Protein AF-A0A962QBE3-F1 (afdb_monomer)

Foldseek 3Di:
DFKDKWWAFLVGHTDDQPFKDKDWDDWAADPVGWTFKTKIKIFGDLVSLVCQQQQAQIKMWMAGPPPRDTPHIFGFAKKWADDPQKTKMFGPVLAAQKEKEWEWAQDPVGIDIDIEDIDGDPVLCSRHNHQYDYHYYYHDDRVVRRVVRVVSHRSGTDMDMGGDDDDHRMMMTMGGIHVVNVVRDDDDDPVDDDDDDDDVPDDADDPDDDDDDWDADPVGDIFDLQLSQLPDDFQYWDQDDDDPPPGDIDGHHHGKDANHKDKDKDLQWWWDKFWKIFGPQLCFQVDDAQFKKAKDQAPPVLNRGIFGWHATGSGMTTTDCVPSHIIDGDDGGTTMMIMTYID

Secondary structure (DSSP, 8-state):
--EEEEEE-TTS-EE--SSEEEEEEEEEE-TTSSEEEEEEEEEE-HHHHTHHHHTTT-EEEEEETTT--EEEEEEEEEEEEEETTEEEEEESTT-BSEEEEEEEEEETTEEEEEEPPPEE-HHHHHHH---EEEEEE-S--HHHHHHHHHHT-B-SPEEEEEE--S-TTEEEEEEEEGGGGGGGS----TT------S-TT-----S-------EE-TTS-EEBTT-GGGG--TT-EEE--S-SS---EEE-SSPPS-SS-EEEEESSEEE-SBSEEEETT-GGGGS-TT-EEEEES-SSGGGSSEEEEEEE-SSEEEE-SSSS--B--B-S-S-EEEEE-B-

Radius of gyration: 37.74 Å; Cα contacts (8 Å, |Δi|>4): 767; chains: 1; bounding box: 75×61×96 Å

Solvent-accessible surface area (backbone atoms only — not comparable to full-atom values): 19069 Å² total; per-residue (Å²): 134,66,66,43,82,46,38,26,40,69,84,69,48,77,52,81,81,65,68,62,46,81,43,84,77,46,74,48,65,45,95,93,62,59,39,50,41,34,37,32,41,31,40,39,50,73,82,42,49,62,52,47,66,74,44,45,41,18,34,37,39,34,21,35,60,88,79,63,46,76,76,46,49,25,26,29,42,31,25,32,36,50,56,95,76,28,22,48,25,41,22,53,73,88,37,18,32,27,22,22,19,39,28,23,33,81,50,100,93,43,80,45,75,52,69,44,71,77,45,71,41,70,69,41,28,58,54,57,49,72,24,54,43,77,47,80,48,72,77,40,53,66,67,64,33,39,54,53,20,56,72,59,54,31,67,58,62,37,78,45,79,46,83,50,89,75,64,88,44,49,29,39,39,38,30,36,12,59,68,61,60,58,78,25,51,80,89,81,62,90,90,56,79,95,71,90,82,86,54,92,89,62,88,74,85,76,93,71,84,85,87,79,77,71,48,78,52,97,90,69,51,53,29,24,63,81,17,77,53,58,84,54,45,64,69,41,74,47,79,43,71,92,52,98,85,67,59,44,77,47,64,34,81,67,54,50,44,54,67,54,63,44,73,47,72,38,39,53,38,28,30,40,63,49,31,38,41,35,28,82,82,39,65,40,58,77,57,59,64,73,38,57,33,39,35,37,53,51,89,52,67,80,51,45,38,66,41,36,27,67,38,63,35,43,45,31,33,34,36,38,48,88,49,81,48,55,36,62,64,41,75,56,61,45,62,25,38,43,37,29,25,17,60

Mean predicted aligned error: 14.76 Å

Sequence (343 aa):
MSHVFEFVKPSGGRYLPDGLVFTLEKCSADEKGGMLHAEIAVVGGTDAMEQLAEMLAYRVVIRHRESGMKVWWGHISEALIPQGGILVGMTLDGMCNRARARYTYQGAEGYRSGLTNWVENAESIARYGAHEKIIQTTNTNGDRALEKATATLQLTPVATVRQAQGDDGQGRLVCRGDYDILGRRYYSQPAGYIANKVTPNARALLGWGFTGLCGFSPDGRVHNLDAYFAALDVNDRLQISGSASNNKAVTVEDGPRDLEVVRVEGTTIFFDANDDIHDTENGMSVFTNGEMILVSGSSVGGNNKYHLLDSVAGGHCTVDTDWNGTITTSAAGPNVTVKQGNS

Nearest PDB structures (foldseek):
  7sol-assembly2_C  TM=5.489E-01  e=8.531E-02  Homo sapiens
  3gs9-assembly1_A  TM=5.022E-01  e=1.641E-01  Listeria monocytogenes EGD-e
  7pvn-assembly1_A  TM=5.228E-01  e=2.040E-01  Homo sapiens
  4hiz-assembly1_A  TM=5.778E-01  e=6.069E-01  Escherichia phage phi92

Structure (mmCIF, N/CA/C/O backbone):
data_AF-A0A962QBE3-F1
#
_entry.id   AF-A0A962QBE3-F1
#
loop_
_atom_site.group_PDB
_atom_site.id
_atom_site.type_symbol
_atom_site.label_atom_id
_atom_site.label_alt_id
_atom_site.label_comp_id
_atom_site.label_asym_id
_atom_site.label_entity_id
_atom_site.label_seq_id
_atom_site.pdbx_PDB_ins_code
_atom_site.Cartn_x
_atom_site.Cartn_y
_atom_site.Cartn_z
_atom_site.occupancy
_atom_site.B_iso_or_equiv
_atom_site.auth_seq_id
_atom_site.auth_comp_id
_atom_site.auth_asym_id
_atom_site.auth_atom_id
_atom_site.pdbx_PDB_model_num
ATOM 1 N N . MET A 1 1 ? -29.824 -21.503 25.055 1.00 53.00 1 MET A N 1
ATOM 2 C CA . MET A 1 1 ? -28.652 -20.601 24.934 1.00 53.00 1 MET A CA 1
ATOM 3 C C . MET A 1 1 ? -27.669 -21.174 23.909 1.00 53.00 1 MET A C 1
ATOM 5 O O . MET A 1 1 ? -26.864 -22.034 24.254 1.00 53.00 1 MET A O 1
ATOM 9 N N . SER A 1 2 ? -27.761 -20.761 22.643 1.00 80.69 2 SER A N 1
ATOM 10 C CA . SER A 1 2 ? -27.079 -21.407 21.500 1.00 80.69 2 SER A CA 1
ATOM 11 C C . SER A 1 2 ? -25.630 -20.962 21.247 1.00 80.69 2 SER A C 1
ATOM 13 O O . SER A 1 2 ? -24.932 -21.599 20.460 1.00 80.69 2 SER A O 1
ATOM 15 N N . HIS A 1 3 ? -25.140 -19.921 21.928 1.00 90.88 3 HIS A N 1
ATOM 16 C CA . HIS A 1 3 ? -23.821 -19.336 21.662 1.00 90.88 3 HIS A CA 1
ATOM 17 C C . HIS A 1 3 ? -22.895 -19.351 22.886 1.00 90.88 3 HIS A C 1
ATOM 19 O O . HIS A 1 3 ? -23.345 -19.418 24.036 1.00 90.88 3 HIS A O 1
ATOM 25 N N . VAL A 1 4 ? -21.591 -19.308 22.613 1.00 92.25 4 VAL A N 1
ATOM 26 C CA . VAL A 1 4 ? -20.500 -19.144 23.581 1.00 92.25 4 VAL A CA 1
ATOM 27 C C . VAL A 1 4 ? -19.706 -17.900 23.192 1.00 92.25 4 VAL A C 1
ATOM 29 O O . VAL A 1 4 ? -19.358 -17.729 22.022 1.00 92.25 4 VAL A O 1
ATOM 32 N N . PHE A 1 5 ? -19.419 -17.052 24.177 1.00 94.06 5 PHE A N 1
ATOM 33 C CA . PHE A 1 5 ? -18.689 -15.800 24.004 1.00 94.06 5 PHE A CA 1
ATOM 34 C C . PHE A 1 5 ? -17.278 -15.937 24.566 1.00 94.06 5 PHE A C 1
ATOM 36 O O . PHE A 1 5 ? -17.074 -16.430 25.677 1.00 94.06 5 PHE A O 1
ATOM 43 N N . GLU A 1 6 ? -16.300 -15.508 23.784 1.00 94.38 6 GLU A N 1
ATOM 44 C CA . GLU A 1 6 ? -14.895 -15.481 24.160 1.00 94.38 6 GLU A CA 1
ATOM 45 C C . GLU A 1 6 ? -14.407 -14.036 24.086 1.00 94.38 6 GLU A C 1
ATOM 47 O O . GLU A 1 6 ? -14.382 -13.451 23.003 1.00 94.38 6 GLU A O 1
ATOM 52 N N . PHE A 1 7 ? -14.033 -13.469 25.234 1.00 95.00 7 PHE A N 1
ATOM 53 C CA . PHE A 1 7 ? -13.495 -12.116 25.333 1.00 95.00 7 PHE A CA 1
ATOM 54 C C . PHE A 1 7 ? -11.985 -12.167 25.556 1.00 95.00 7 PHE A C 1
ATOM 56 O O . PHE A 1 7 ? -11.491 -12.922 26.398 1.00 95.00 7 PHE A O 1
ATOM 63 N N . VAL A 1 8 ? -11.244 -11.353 24.811 1.00 94.12 8 VAL A N 1
ATOM 64 C CA . VAL A 1 8 ? -9.785 -11.260 24.881 1.00 94.12 8 VAL A CA 1
ATOM 65 C C . VAL A 1 8 ? -9.398 -9.796 25.022 1.00 94.12 8 VAL A C 1
ATOM 67 O O . VAL A 1 8 ? -9.797 -8.952 24.219 1.00 94.12 8 VAL A O 1
ATOM 70 N N . LYS A 1 9 ? -8.610 -9.493 26.052 1.00 90.62 9 LYS A N 1
ATOM 71 C CA . LYS A 1 9 ? -8.077 -8.153 26.299 1.00 90.62 9 LYS A CA 1
ATOM 72 C C . LYS A 1 9 ? -7.197 -7.711 25.126 1.00 90.62 9 LYS A C 1
ATOM 74 O O . LYS A 1 9 ? -6.550 -8.560 24.510 1.00 90.62 9 LYS A O 1
ATOM 79 N N . PRO A 1 10 ? -7.046 -6.402 24.882 1.00 85.38 10 PRO A N 1
ATOM 80 C CA . PRO A 1 10 ? -6.067 -5.888 23.922 1.00 85.38 10 PRO A CA 1
ATOM 81 C C . PRO A 1 10 ? -4.632 -6.385 24.170 1.00 85.38 10 PRO A C 1
ATOM 83 O O . PRO A 1 10 ? -3.869 -6.555 23.226 1.00 85.38 10 PRO A O 1
ATOM 86 N N . SER A 1 11 ? -4.284 -6.703 25.424 1.00 82.56 11 SER A N 1
ATOM 87 C CA . SER A 1 11 ? -2.999 -7.304 25.809 1.00 82.56 11 SER A CA 1
ATOM 88 C C . SER A 1 11 ? -2.865 -8.810 25.519 1.00 82.56 11 SER A C 1
ATOM 90 O O . SER A 1 11 ? -1.808 -9.380 25.773 1.00 82.56 11 SER A O 1
ATOM 92 N N . GLY A 1 12 ? -3.909 -9.475 25.010 1.00 82.31 12 GLY A N 1
ATOM 93 C CA . GLY A 1 12 ? -3.892 -10.890 24.611 1.00 82.31 12 GLY A CA 1
ATOM 94 C C . GLY A 1 12 ? -4.383 -11.891 25.665 1.00 82.31 12 GLY A C 1
ATOM 95 O O . GLY A 1 12 ? -4.518 -13.074 25.361 1.00 82.31 12 GLY A O 1
ATOM 96 N N . GLY A 1 13 ? -4.694 -11.451 26.889 1.00 88.00 13 GLY A N 1
ATOM 97 C CA . GLY A 1 13 ? -5.244 -12.320 27.938 1.00 88.00 13 GLY A CA 1
ATOM 98 C C . GLY A 1 13 ? -6.749 -12.564 27.783 1.00 88.00 13 GLY A C 1
ATOM 99 O O . GLY A 1 13 ? -7.504 -11.621 27.547 1.00 88.00 13 GLY A O 1
ATOM 100 N N . ARG A 1 14 ? -7.211 -13.809 27.963 1.00 89.69 14 ARG A N 1
ATOM 101 C CA . ARG A 1 14 ? -8.650 -14.118 28.022 1.00 89.69 14 ARG A CA 1
ATOM 102 C C . ARG A 1 14 ? -9.286 -13.444 29.241 1.00 89.69 14 ARG A C 1
ATOM 104 O O . ARG A 1 14 ? -8.705 -13.439 30.324 1.00 89.69 14 ARG A O 1
ATOM 111 N N . TYR A 1 15 ? -10.484 -12.904 29.061 1.00 90.12 15 TYR A N 1
ATOM 112 C CA . TYR A 1 15 ? -11.295 -12.322 30.122 1.00 90.12 15 TYR A CA 1
ATOM 113 C C . TYR A 1 15 ? -12.598 -13.108 30.274 1.00 90.12 15 TYR A C 1
ATOM 115 O O . TYR A 1 15 ? -13.240 -13.463 29.283 1.00 90.12 15 TYR A O 1
ATOM 123 N N . LEU A 1 16 ? -12.956 -13.410 31.519 1.00 86.56 16 LEU A N 1
ATOM 124 C CA . LEU A 1 16 ? -14.195 -14.086 31.882 1.00 86.56 16 LEU A CA 1
ATOM 125 C C . LEU A 1 16 ? -14.964 -13.149 32.819 1.00 86.56 16 LEU A C 1
ATOM 127 O O . LEU A 1 16 ? -14.581 -13.050 33.983 1.00 86.56 16 LEU A O 1
ATOM 131 N N . PRO A 1 17 ? -15.972 -12.425 32.310 1.00 84.81 17 PRO A N 1
ATOM 132 C CA . PRO A 1 17 ? -16.827 -11.601 33.155 1.00 84.81 17 PRO A CA 1
ATOM 133 C C . PRO A 1 17 ? -17.611 -12.480 34.134 1.00 84.81 17 PRO A C 1
ATOM 135 O O . PRO A 1 17 ? -18.145 -13.520 33.737 1.00 84.81 17 PRO A O 1
ATOM 138 N N . ASP A 1 18 ? -17.682 -12.053 35.393 1.00 87.12 18 ASP A N 1
ATOM 139 C CA . ASP A 1 18 ? -18.440 -12.740 36.441 1.00 87.12 18 ASP A CA 1
ATOM 140 C C . ASP A 1 18 ? -19.787 -12.046 36.680 1.00 87.12 18 ASP A C 1
ATOM 142 O O . ASP A 1 18 ? -19.892 -10.822 36.594 1.00 87.12 18 ASP A O 1
ATOM 146 N N . GLY A 1 19 ? -20.831 -12.832 36.950 1.00 87.25 19 GLY A N 1
ATOM 147 C CA . GLY A 1 19 ? -22.185 -12.320 37.191 1.00 87.25 19 GLY A CA 1
ATOM 148 C C . GLY A 1 19 ? -22.915 -11.743 35.967 1.00 87.25 19 GLY A C 1
ATOM 149 O O . GLY A 1 19 ? -23.962 -11.118 36.140 1.00 87.25 19 GLY A O 1
ATOM 150 N N . LEU A 1 20 ? -22.400 -11.954 34.746 1.00 90.75 20 LEU A N 1
ATOM 151 C CA . LEU A 1 20 ? -22.992 -11.470 33.492 1.00 90.75 20 LEU A CA 1
ATOM 152 C C . LEU A 1 20 ? -23.424 -12.617 32.567 1.00 90.75 20 LEU A C 1
ATOM 154 O O . LEU A 1 20 ? -22.679 -13.566 32.315 1.00 90.75 20 LEU A O 1
ATOM 158 N N . VAL A 1 21 ? -24.622 -12.492 31.999 1.00 91.94 21 VAL A N 1
ATOM 159 C CA . VAL A 1 21 ? -25.187 -13.405 31.000 1.00 91.94 21 VAL A CA 1
ATOM 160 C C . VAL A 1 21 ? -25.299 -12.679 29.665 1.00 91.94 21 VAL A C 1
ATOM 162 O O . VAL A 1 21 ? -25.955 -11.647 29.569 1.00 91.94 21 VAL A O 1
ATOM 165 N N . PHE A 1 22 ? -24.691 -13.248 28.623 1.00 92.94 22 PHE A N 1
ATOM 166 C CA . PHE A 1 22 ? -24.633 -12.660 27.283 1.00 92.94 22 PHE A CA 1
ATOM 167 C C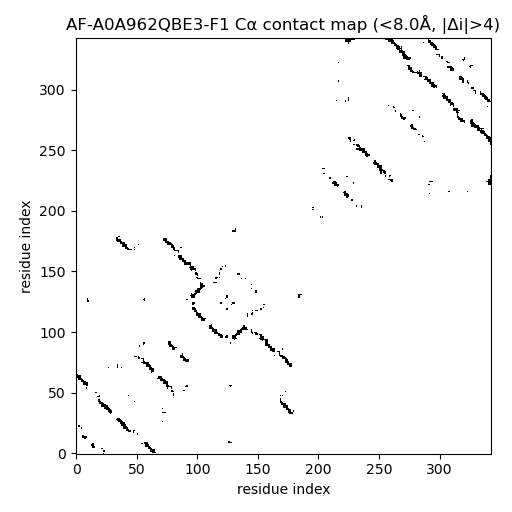 . PHE A 1 22 ? -25.568 -13.390 26.322 1.00 92.94 22 PHE A C 1
ATOM 169 O O . PHE A 1 22 ? -25.543 -14.621 26.229 1.00 92.94 22 PHE A O 1
ATOM 176 N N . THR A 1 23 ? -26.341 -12.625 25.555 1.00 94.00 23 THR A N 1
ATOM 177 C CA . THR A 1 23 ? -27.210 -13.136 24.492 1.00 94.00 23 THR A CA 1
ATOM 178 C C . THR A 1 23 ? -26.949 -12.366 23.205 1.00 94.00 23 THR A C 1
ATOM 180 O O . THR A 1 23 ? -26.960 -11.142 23.192 1.00 94.00 23 THR A O 1
ATOM 183 N N . LEU A 1 24 ? -26.692 -13.084 22.109 1.00 94.00 24 LEU A N 1
ATOM 184 C CA . LEU A 1 24 ? -26.516 -12.470 20.795 1.00 94.00 24 LEU A CA 1
ATOM 185 C C . LEU A 1 24 ? -27.895 -12.080 20.261 1.00 94.00 24 LEU A C 1
ATOM 187 O O . LEU A 1 24 ? -28.728 -12.964 20.066 1.00 94.00 24 LEU A O 1
ATOM 191 N N . GLU A 1 25 ? -28.115 -10.792 20.007 1.00 93.00 25 GLU A N 1
ATOM 192 C CA . GLU A 1 25 ? -29.372 -10.290 19.440 1.00 93.00 25 GLU A CA 1
ATOM 193 C C . GLU A 1 25 ? -29.291 -10.189 17.921 1.00 93.00 25 GLU A C 1
ATOM 195 O O . GLU A 1 25 ? -30.173 -10.653 17.199 1.00 93.00 25 GLU A O 1
ATOM 200 N N . LYS A 1 26 ? -28.205 -9.590 17.423 1.00 92.94 26 LYS A N 1
ATOM 201 C CA . LYS A 1 26 ? -28.015 -9.332 15.998 1.00 92.94 26 LYS A CA 1
ATOM 202 C C . LYS A 1 26 ? -26.548 -9.442 15.632 1.00 92.94 26 LYS A C 1
ATOM 204 O O . LYS A 1 26 ? -25.682 -9.001 16.378 1.00 92.94 26 LYS A O 1
ATOM 209 N N . CYS A 1 27 ? -26.267 -9.971 14.449 1.00 94.56 27 CYS A N 1
ATOM 210 C CA . CYS A 1 27 ? -24.948 -9.902 13.834 1.00 94.56 27 CYS A CA 1
ATOM 211 C C . CYS A 1 27 ? -25.068 -9.758 12.318 1.00 94.56 27 CYS A C 1
ATOM 213 O O . CYS A 1 27 ? -26.038 -10.228 11.721 1.00 94.56 27 CYS A O 1
ATOM 215 N N . SER A 1 28 ? -24.077 -9.127 11.699 1.00 95.19 28 SER A N 1
ATOM 216 C CA . SER A 1 28 ? -23.961 -8.986 10.251 1.00 95.19 28 SER A CA 1
ATOM 217 C C . SER A 1 28 ? -22.512 -9.129 9.782 1.00 95.19 28 SER A C 1
ATOM 219 O O . SER A 1 28 ? -21.558 -8.872 10.527 1.00 95.19 28 SER A O 1
ATOM 221 N N . ALA A 1 29 ? -22.373 -9.529 8.521 1.00 93.31 29 ALA A N 1
ATOM 222 C CA . ALA A 1 29 ? -21.115 -9.702 7.807 1.00 93.31 29 ALA A CA 1
ATOM 223 C C . ALA A 1 29 ? -21.197 -9.025 6.431 1.00 93.31 29 ALA A C 1
ATOM 225 O O . ALA A 1 29 ? -22.297 -8.766 5.939 1.00 93.31 29 ALA A O 1
ATOM 226 N N . ASP A 1 30 ? -20.041 -8.731 5.842 1.00 91.62 30 ASP A N 1
ATOM 227 C CA . ASP A 1 30 ? -19.924 -8.156 4.502 1.00 91.62 30 ASP A CA 1
ATOM 228 C C . ASP A 1 30 ? -19.788 -9.260 3.445 1.00 91.62 30 ASP A C 1
ATOM 230 O O . ASP A 1 30 ? -19.123 -10.276 3.668 1.00 91.62 30 ASP A O 1
ATOM 234 N N . GLU A 1 31 ? -20.386 -9.048 2.275 1.00 87.06 31 GLU A N 1
ATOM 235 C CA . GLU A 1 31 ? -20.302 -9.957 1.127 1.00 87.06 31 GLU A CA 1
ATOM 236 C C . GLU A 1 31 ? -18.875 -10.091 0.568 1.00 87.06 31 GLU A C 1
ATOM 238 O O . GLU A 1 31 ? -18.494 -11.158 0.088 1.00 87.06 31 GLU A O 1
ATOM 243 N N . LYS A 1 32 ? -18.050 -9.043 0.690 1.00 82.31 32 LYS A N 1
ATOM 244 C CA . LYS A 1 32 ? -16.630 -9.034 0.300 1.00 82.31 32 LYS A CA 1
ATOM 245 C C . LYS A 1 32 ? -15.730 -9.684 1.352 1.00 82.31 32 LYS A C 1
ATOM 247 O O . LYS A 1 32 ? -14.524 -9.808 1.134 1.00 82.31 32 LYS A O 1
ATOM 252 N N . GLY A 1 33 ? -16.313 -10.120 2.467 1.00 79.06 33 GLY A N 1
ATOM 253 C CA . GLY A 1 33 ? -15.644 -10.812 3.555 1.00 79.06 33 GLY A CA 1
ATOM 254 C C . GLY A 1 33 ? -15.472 -9.949 4.801 1.00 79.06 33 GLY A C 1
ATOM 255 O O . GLY A 1 33 ? -15.234 -8.745 4.748 1.00 79.06 33 GLY A O 1
ATOM 256 N N . GLY A 1 34 ? -15.542 -10.612 5.955 1.00 88.25 34 GLY A N 1
ATOM 257 C CA . GLY A 1 34 ? -15.389 -9.985 7.262 1.00 88.25 34 GLY A CA 1
ATOM 258 C C . GLY A 1 34 ? -16.710 -9.674 7.955 1.00 88.25 34 GLY A C 1
ATOM 259 O O . GLY A 1 34 ? -17.794 -9.728 7.382 1.00 88.25 34 GLY A O 1
ATOM 260 N N . MET A 1 35 ? -16.596 -9.382 9.243 1.00 95.06 35 MET A N 1
ATOM 261 C CA . MET A 1 35 ? -17.722 -9.060 10.110 1.00 95.06 35 MET A CA 1
ATOM 262 C C . MET A 1 35 ? -17.949 -7.549 10.118 1.00 95.06 35 MET A C 1
ATOM 264 O O . MET A 1 35 ? -16.985 -6.792 10.034 1.00 95.06 35 MET A O 1
ATOM 268 N N . LEU A 1 36 ? -19.201 -7.105 10.227 1.00 94.12 36 LEU A N 1
ATOM 269 C CA . LEU A 1 36 ? -19.534 -5.677 10.237 1.00 94.12 36 LEU A CA 1
ATOM 270 C C . LEU A 1 36 ? -19.957 -5.224 11.629 1.00 94.12 36 LEU A C 1
ATOM 272 O O . LEU A 1 36 ? -19.292 -4.394 12.250 1.00 94.12 36 LEU A O 1
ATOM 276 N N . HIS A 1 37 ? -21.051 -5.792 12.131 1.00 95.62 37 HIS A N 1
ATOM 277 C CA . HIS A 1 37 ? -21.714 -5.322 13.344 1.00 95.62 37 HIS A CA 1
ATOM 278 C C . HIS A 1 37 ? -22.269 -6.491 14.148 1.00 95.62 37 HIS A C 1
ATOM 280 O O . HIS A 1 37 ? -22.743 -7.466 13.562 1.00 95.62 37 HIS A O 1
ATOM 286 N N . ALA A 1 38 ? -22.242 -6.386 15.474 1.00 96.25 38 ALA A N 1
ATOM 287 C CA . ALA A 1 38 ? -23.005 -7.261 16.356 1.00 96.25 38 ALA A CA 1
ATOM 288 C C . ALA A 1 38 ? -23.540 -6.507 17.577 1.00 96.25 38 ALA A C 1
ATOM 290 O O . ALA A 1 38 ? -22.880 -5.616 18.110 1.00 96.25 38 ALA A O 1
ATOM 291 N N . GLU A 1 39 ? -24.729 -6.901 18.024 1.00 95.19 39 GLU A N 1
ATOM 292 C CA . GLU A 1 39 ? -25.373 -6.418 19.245 1.00 95.19 39 GLU A CA 1
ATOM 293 C C . GLU A 1 39 ? -25.564 -7.591 20.199 1.00 95.19 39 GLU A C 1
ATOM 295 O O . GLU A 1 39 ? -26.125 -8.631 19.834 1.00 95.19 39 GLU A O 1
ATOM 300 N N . ILE A 1 40 ? -25.046 -7.426 21.413 1.00 94.56 40 ILE A N 1
ATOM 301 C CA . ILE A 1 40 ? -25.086 -8.432 22.469 1.00 94.56 40 ILE A CA 1
ATOM 302 C C . ILE A 1 40 ? -25.836 -7.825 23.651 1.00 94.56 40 ILE A C 1
ATOM 304 O O . ILE A 1 40 ? -25.364 -6.857 24.252 1.00 94.56 40 ILE A O 1
ATOM 308 N N . ALA A 1 41 ? -26.978 -8.410 23.994 1.00 92.81 41 ALA A N 1
ATOM 309 C CA . ALA A 1 41 ? -27.681 -8.113 25.231 1.00 92.81 41 ALA A CA 1
ATOM 310 C C . ALA A 1 41 ? -26.939 -8.733 26.413 1.00 92.81 41 ALA A C 1
ATOM 312 O O . ALA A 1 41 ? -26.462 -9.873 26.343 1.00 92.81 41 ALA A O 1
ATOM 313 N N . VAL A 1 42 ? -26.869 -7.984 27.507 1.00 92.25 42 VAL A N 1
ATOM 314 C CA . VAL A 1 42 ? -26.227 -8.402 28.748 1.00 92.25 42 VAL A CA 1
ATOM 315 C C . VAL A 1 42 ? -27.225 -8.281 29.888 1.00 92.25 42 VAL A C 1
ATOM 317 O O . VAL A 1 42 ? -27.855 -7.243 30.053 1.00 92.25 42 VAL A O 1
ATOM 320 N N . VAL A 1 43 ? -27.338 -9.327 30.701 1.00 90.81 43 VAL A N 1
ATOM 321 C CA . VAL A 1 43 ? -28.145 -9.329 31.928 1.00 90.81 43 VAL A CA 1
ATOM 322 C C . VAL A 1 43 ? -27.259 -9.691 33.113 1.00 90.81 43 VAL A C 1
ATOM 324 O O . VAL A 1 43 ? -26.408 -10.572 32.999 1.00 90.81 43 VAL A O 1
ATOM 327 N N . GLY A 1 44 ? -27.446 -9.023 34.246 1.00 88.75 44 GLY A N 1
ATOM 328 C CA . GLY A 1 44 ? -26.620 -9.206 35.437 1.00 88.75 44 GLY A CA 1
ATOM 329 C C . GLY A 1 44 ? -26.956 -8.203 36.536 1.00 88.75 44 GLY A C 1
ATOM 330 O O . GLY A 1 44 ? -27.781 -7.312 36.342 1.00 88.75 44 GLY A O 1
ATOM 331 N N . GLY A 1 45 ? -26.331 -8.369 37.703 1.00 85.56 45 GLY A N 1
ATOM 332 C CA . GLY A 1 45 ? -26.483 -7.431 38.819 1.00 85.56 45 GLY A CA 1
ATOM 333 C C . GLY A 1 45 ? -25.850 -6.069 38.521 1.00 85.56 45 GLY A C 1
ATOM 334 O O . GLY A 1 45 ? -24.947 -5.973 37.691 1.00 85.56 45 GLY A O 1
ATOM 335 N N . THR A 1 46 ? -26.293 -5.022 39.220 1.00 80.19 46 THR A N 1
ATOM 336 C CA . THR A 1 46 ? -25.820 -3.640 39.022 1.00 80.19 46 THR A CA 1
ATOM 337 C C . THR A 1 46 ? -24.298 -3.522 39.122 1.00 80.19 46 THR A C 1
ATOM 339 O O . THR A 1 46 ? -23.675 -2.986 38.211 1.00 80.19 46 THR A O 1
ATOM 342 N N . ASP A 1 47 ? -23.689 -4.123 40.147 1.00 81.44 47 ASP A N 1
ATOM 343 C CA . ASP A 1 47 ? -22.230 -4.101 40.346 1.00 81.44 47 ASP A CA 1
ATOM 344 C C . ASP A 1 47 ? -21.477 -4.820 39.212 1.00 81.44 47 ASP A C 1
ATOM 346 O O . ASP A 1 47 ? -20.369 -4.446 38.833 1.00 81.44 47 ASP A O 1
ATOM 350 N N . ALA A 1 48 ? -22.083 -5.857 38.624 1.00 86.00 48 ALA A N 1
ATOM 351 C CA . ALA A 1 48 ? -21.482 -6.579 37.508 1.00 86.00 48 ALA A CA 1
ATOM 352 C C . ALA A 1 48 ? -21.546 -5.775 36.200 1.00 86.00 48 ALA A C 1
ATOM 354 O O . ALA A 1 48 ? -20.665 -5.911 35.352 1.00 86.00 48 ALA A O 1
ATOM 355 N N . MET A 1 49 ? -22.557 -4.916 36.034 1.00 86.12 49 MET A N 1
ATOM 356 C CA . MET A 1 49 ? -22.737 -4.101 34.827 1.00 86.12 49 MET A CA 1
ATOM 357 C C . MET A 1 49 ? -21.654 -3.038 34.650 1.00 86.12 49 MET A C 1
ATOM 359 O O . MET A 1 49 ? -21.328 -2.695 33.514 1.00 86.12 49 MET A O 1
ATOM 363 N N . GLU A 1 50 ? -21.044 -2.559 35.736 1.00 83.81 50 GLU A N 1
ATOM 364 C CA . GLU A 1 50 ? -19.928 -1.605 35.670 1.00 83.81 50 GLU A CA 1
ATOM 365 C C . GLU A 1 50 ? -18.723 -2.176 34.899 1.00 83.81 50 GLU A C 1
ATOM 367 O O . GLU A 1 50 ? -18.028 -1.441 34.194 1.00 83.81 50 GLU A O 1
ATOM 372 N N . GLN A 1 51 ? -18.543 -3.506 34.917 1.00 88.75 51 GLN A N 1
ATOM 373 C CA . GLN A 1 51 ? -17.488 -4.199 34.167 1.00 88.75 51 GLN A CA 1
ATOM 374 C C . GLN A 1 51 ? -17.610 -3.986 32.648 1.00 88.75 51 GLN A C 1
ATOM 376 O O . GLN A 1 51 ? -16.608 -4.050 31.936 1.00 88.75 51 GLN A O 1
ATOM 381 N N . LEU A 1 52 ? -18.810 -3.699 32.121 1.00 90.44 52 LEU A N 1
ATOM 382 C CA . LEU A 1 52 ? -19.019 -3.507 30.681 1.00 90.44 52 LEU A CA 1
ATOM 383 C C . LEU A 1 52 ? -18.219 -2.327 30.123 1.00 90.44 52 LEU A C 1
ATOM 385 O O . LEU A 1 52 ? -17.724 -2.405 28.997 1.00 90.44 52 LEU A O 1
ATOM 389 N N . ALA A 1 53 ? -18.044 -1.263 30.910 1.00 87.69 53 ALA A N 1
ATOM 390 C CA .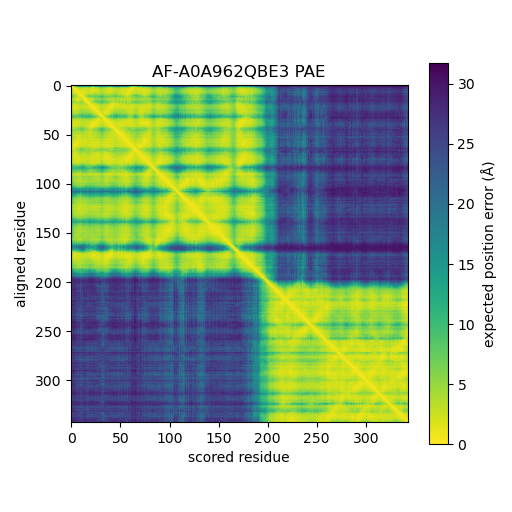 ALA A 1 53 ? -17.220 -0.124 30.515 1.00 87.69 53 ALA A CA 1
ATOM 391 C C . ALA A 1 53 ? -15.731 -0.509 30.394 1.00 87.69 53 ALA A C 1
ATOM 393 O O . ALA A 1 53 ? -15.023 -0.006 29.520 1.00 87.69 53 ALA A O 1
ATOM 394 N N . GLU A 1 54 ? -15.255 -1.449 31.218 1.00 89.06 54 GLU A N 1
ATOM 395 C CA . GLU A 1 54 ? -13.869 -1.935 31.192 1.00 89.06 54 GLU A CA 1
ATOM 396 C C . GLU A 1 54 ? -13.578 -2.888 30.028 1.00 89.06 54 GLU A C 1
ATOM 398 O O . GLU A 1 54 ? -12.416 -3.091 29.664 1.00 89.06 54 GLU A O 1
ATOM 403 N N . MET A 1 55 ? -14.625 -3.471 29.439 1.00 92.69 55 MET A N 1
ATOM 404 C CA . MET A 1 55 ? -14.533 -4.402 28.313 1.00 92.69 55 MET A CA 1
ATOM 405 C C . MET A 1 55 ? -14.378 -3.698 26.956 1.00 92.69 55 MET A C 1
ATOM 407 O O . MET A 1 55 ? -14.241 -4.365 25.928 1.00 92.69 55 MET A O 1
ATOM 411 N N . LEU A 1 56 ? -14.385 -2.363 26.912 1.00 94.00 56 LEU A N 1
ATOM 412 C CA . LEU A 1 56 ? -14.156 -1.619 25.674 1.00 94.00 56 LEU A CA 1
ATOM 413 C C . LEU A 1 56 ? -12.825 -2.007 25.018 1.00 94.00 56 LEU A C 1
ATOM 415 O O . LEU A 1 56 ? -11.815 -2.230 25.681 1.00 94.00 56 LEU A O 1
ATOM 419 N N . ALA A 1 57 ? -12.840 -2.079 23.686 1.00 93.81 57 ALA A N 1
ATOM 420 C CA . ALA A 1 57 ? -11.750 -2.563 22.838 1.00 93.81 57 ALA A CA 1
ATOM 421 C C . ALA A 1 57 ? -11.388 -4.050 23.000 1.00 93.81 57 ALA A C 1
ATOM 423 O O . ALA A 1 57 ? -10.505 -4.530 22.285 1.00 93.81 57 ALA A O 1
ATOM 424 N N . TYR A 1 58 ? -12.059 -4.814 23.871 1.00 95.06 58 TYR A N 1
ATOM 425 C CA . TYR A 1 58 ? -11.790 -6.245 23.977 1.00 95.06 58 TYR A CA 1
ATOM 426 C C . TYR A 1 58 ? -12.242 -6.922 22.694 1.00 95.06 58 TYR A C 1
ATOM 428 O O . TYR A 1 58 ? -13.325 -6.651 22.166 1.00 95.06 58 TYR A O 1
ATOM 436 N N . ARG A 1 59 ? -11.409 -7.833 22.202 1.00 95.12 59 ARG A N 1
ATOM 437 C CA . ARG A 1 59 ? -11.764 -8.700 21.091 1.00 95.12 59 ARG A CA 1
ATOM 438 C C . ARG A 1 59 ? -12.815 -9.690 21.579 1.00 95.12 59 ARG A C 1
ATOM 440 O O . ARG A 1 59 ? -12.650 -10.308 22.626 1.00 95.12 59 ARG A O 1
ATOM 447 N N . VAL A 1 60 ? -13.871 -9.862 20.803 1.00 95.75 60 VAL A N 1
ATOM 448 C CA . VAL A 1 60 ? -14.958 -10.802 21.070 1.00 95.75 60 VAL A CA 1
ATOM 449 C C . VAL A 1 60 ? -15.057 -11.789 19.915 1.00 95.75 60 VAL A C 1
ATOM 451 O O . VAL A 1 60 ? -15.051 -11.414 18.742 1.00 95.75 60 VAL A O 1
ATOM 454 N N . VAL A 1 61 ? -15.130 -13.072 20.253 1.00 95.56 61 VAL A N 1
ATOM 455 C CA . VAL A 1 61 ? -15.396 -14.159 19.311 1.00 95.56 61 VAL A CA 1
ATOM 456 C C . VAL A 1 61 ? -16.646 -14.888 19.777 1.00 95.56 61 VAL A C 1
ATOM 458 O O . VAL A 1 61 ? -16.716 -15.369 20.906 1.00 95.56 61 VAL A O 1
ATOM 461 N N . ILE A 1 62 ? -17.633 -14.972 18.893 1.00 95.06 62 ILE A N 1
ATOM 462 C CA . ILE A 1 62 ? -18.900 -15.651 19.143 1.00 95.06 62 ILE A CA 1
ATOM 463 C C . ILE A 1 62 ? -18.873 -16.983 18.411 1.00 95.06 62 ILE A C 1
ATOM 465 O O . ILE A 1 62 ? -18.610 -17.042 17.206 1.00 95.06 62 ILE A O 1
ATOM 469 N N . ARG A 1 63 ? -19.138 -18.064 19.141 1.00 95.12 63 ARG A N 1
ATOM 470 C CA . ARG A 1 63 ? -19.136 -19.428 18.612 1.00 95.12 63 ARG A CA 1
ATOM 471 C C . ARG A 1 63 ? -20.481 -20.089 18.824 1.00 95.12 63 ARG A C 1
ATOM 473 O O . ARG A 1 63 ? -21.119 -19.890 19.856 1.00 95.12 63 ARG A O 1
ATOM 480 N N . HIS A 1 64 ? -20.883 -20.911 17.867 1.00 92.81 64 HIS A N 1
ATOM 481 C CA . HIS A 1 64 ? -22.011 -21.807 18.058 1.00 92.81 64 HIS A CA 1
ATOM 482 C C . HIS A 1 64 ? -21.626 -22.890 19.077 1.00 92.81 64 HIS A C 1
ATOM 484 O O . HIS A 1 64 ? -20.549 -23.478 18.975 1.00 92.81 64 HIS A O 1
ATOM 490 N N . ARG A 1 65 ? -22.476 -23.129 20.084 1.00 89.25 65 ARG A N 1
ATOM 491 C CA . ARG A 1 65 ? -22.140 -23.967 21.249 1.00 89.25 65 ARG A CA 1
ATOM 492 C C . ARG A 1 65 ? -21.816 -25.412 20.877 1.00 89.25 65 ARG A C 1
ATOM 494 O O . ARG A 1 65 ? -20.866 -25.966 21.413 1.00 89.25 65 ARG A O 1
ATOM 501 N N . GLU A 1 66 ? -22.607 -26.008 19.992 1.00 88.81 66 GLU A N 1
ATOM 502 C CA . GLU A 1 66 ? -22.506 -27.441 19.680 1.00 88.81 66 GLU A CA 1
ATOM 503 C C . GLU A 1 66 ? -21.444 -27.733 18.620 1.00 88.81 66 GLU A C 1
ATOM 505 O O . GLU A 1 66 ? -20.674 -28.677 18.750 1.00 88.81 66 GLU A O 1
ATOM 510 N N . SER A 1 67 ? -21.372 -26.902 17.579 1.00 89.81 67 SER A N 1
ATOM 511 C CA . SER A 1 67 ? -20.438 -27.110 16.465 1.00 89.81 67 SER A CA 1
ATOM 512 C C . SER A 1 67 ? -19.074 -26.454 16.685 1.00 89.81 67 SER A C 1
ATOM 514 O O . SER A 1 67 ? -18.136 -26.732 15.945 1.00 89.81 67 SER A O 1
ATOM 516 N N . GLY A 1 68 ? -18.953 -25.531 17.647 1.00 88.94 68 GLY A N 1
ATOM 517 C CA . GLY A 1 68 ? -17.729 -24.763 17.905 1.00 88.94 68 GLY A CA 1
ATOM 518 C C . GLY A 1 68 ? -17.357 -23.751 16.809 1.00 88.94 68 GLY A C 1
ATOM 519 O O . GLY A 1 68 ? -16.355 -23.035 16.940 1.00 88.94 68 GLY A O 1
ATOM 520 N N . MET A 1 69 ? -18.154 -23.664 15.738 1.00 91.00 69 MET A N 1
ATOM 521 C CA . MET A 1 69 ? -17.906 -22.792 14.591 1.00 91.00 69 MET A CA 1
ATOM 522 C C . MET A 1 69 ? -17.981 -21.320 14.996 1.00 91.00 69 MET A C 1
ATOM 524 O O . MET A 1 69 ? -18.869 -20.919 15.752 1.00 91.00 69 MET A O 1
ATOM 528 N N . LYS A 1 70 ? -17.048 -20.506 14.486 1.00 91.94 70 LYS A N 1
ATOM 529 C CA . LYS A 1 70 ? -17.064 -19.052 14.681 1.00 91.94 70 LYS A CA 1
ATOM 530 C C . LYS A 1 70 ? -18.212 -18.460 13.869 1.00 91.94 70 LYS A C 1
ATOM 532 O O . LYS A 1 70 ? -18.208 -18.556 12.649 1.00 91.94 70 LYS A O 1
ATOM 537 N N . VAL A 1 71 ? -19.160 -17.849 14.565 1.00 92.88 71 VAL A N 1
ATOM 538 C CA . VAL A 1 71 ? -20.313 -17.165 13.969 1.00 92.88 71 VAL A CA 1
ATOM 539 C C . VAL A 1 71 ? -19.957 -15.713 13.671 1.00 92.88 71 VAL A C 1
ATOM 541 O O . VAL A 1 71 ? -20.304 -15.193 12.619 1.00 92.88 71 VAL A O 1
ATOM 544 N N . TRP A 1 72 ? -19.230 -15.067 14.585 1.00 95.62 72 TRP A N 1
ATOM 545 C CA . TRP A 1 72 ? -18.862 -13.659 14.470 1.00 95.62 72 TRP A CA 1
ATOM 546 C C . TRP A 1 72 ? -17.574 -13.372 15.250 1.00 95.62 72 TRP A C 1
ATOM 548 O O . TRP A 1 72 ? -17.272 -14.045 16.239 1.00 95.62 72 TRP A O 1
ATOM 558 N N . TRP A 1 73 ? -16.794 -12.389 14.808 1.00 95.31 73 TRP A N 1
ATOM 559 C CA . TRP A 1 73 ? -15.591 -11.925 15.496 1.00 95.31 73 TRP A CA 1
ATOM 560 C C . TRP A 1 73 ? -15.336 -10.443 15.231 1.00 95.31 73 TRP A C 1
ATOM 562 O O . TRP A 1 73 ? -15.565 -9.938 14.132 1.00 95.31 73 TRP A O 1
ATOM 572 N N . GLY A 1 74 ? -14.809 -9.766 16.239 1.00 95.94 74 GLY A N 1
ATOM 573 C CA . GLY A 1 74 ? -14.526 -8.342 16.188 1.00 95.94 74 GLY A CA 1
ATOM 574 C C . GLY A 1 74 ? -14.100 -7.841 17.553 1.00 95.94 74 GLY A C 1
ATOM 575 O O . GLY A 1 74 ? -13.478 -8.574 18.322 1.00 95.94 74 GLY A O 1
ATOM 576 N N . HIS A 1 75 ? -14.477 -6.616 17.887 1.00 95.44 75 HIS A N 1
ATOM 577 C CA . HIS A 1 75 ? -14.192 -6.012 19.181 1.00 95.44 75 HIS A CA 1
ATOM 578 C C . HIS A 1 75 ? -15.371 -5.170 19.683 1.00 95.44 75 HIS A C 1
ATOM 580 O O . HIS A 1 75 ? -16.237 -4.761 18.908 1.00 95.44 75 HIS A O 1
ATOM 586 N N . ILE A 1 76 ? -15.390 -4.904 20.987 1.00 96.25 76 ILE A N 1
ATOM 587 C CA . ILE A 1 76 ? -16.414 -4.078 21.634 1.00 96.25 76 ILE A CA 1
ATOM 588 C C . ILE A 1 76 ? -16.095 -2.599 21.383 1.00 96.25 76 ILE A C 1
ATOM 590 O O . ILE A 1 76 ? -15.029 -2.118 21.780 1.00 96.25 76 ILE A O 1
ATOM 594 N N . SER A 1 77 ? -17.006 -1.884 20.721 1.00 95.38 77 SER A N 1
ATOM 595 C CA . SER A 1 77 ? -16.851 -0.462 20.384 1.00 95.38 77 SER A CA 1
ATOM 596 C C . SER A 1 77 ? -17.637 0.459 21.307 1.00 95.38 77 SER A C 1
ATOM 598 O O . SER A 1 77 ? -17.189 1.568 21.579 1.00 95.38 77 SER A O 1
ATOM 600 N N . GLU A 1 78 ? -18.799 0.017 21.784 1.00 95.38 78 GLU A N 1
ATOM 601 C CA . GLU A 1 78 ? -19.651 0.785 22.689 1.00 95.38 78 GLU A CA 1
ATOM 602 C C . GLU A 1 78 ? -20.281 -0.153 23.722 1.00 95.38 78 GLU A C 1
ATOM 604 O O . GLU A 1 78 ? -20.715 -1.261 23.402 1.00 95.38 78 GLU A O 1
ATOM 609 N N . ALA A 1 79 ? -20.313 0.303 24.970 1.00 94.38 79 ALA A N 1
ATOM 610 C CA . ALA A 1 79 ? -20.969 -0.366 26.083 1.00 94.38 79 ALA A CA 1
ATOM 611 C C . ALA A 1 79 ? -22.068 0.549 26.619 1.00 94.38 79 ALA A C 1
ATOM 613 O O . ALA A 1 79 ? -21.819 1.729 26.846 1.00 94.38 79 ALA A O 1
ATOM 614 N N . LEU A 1 80 ? -23.271 0.011 26.800 1.00 91.25 80 LEU A N 1
ATOM 615 C CA . LEU A 1 80 ? -24.453 0.712 27.294 1.00 91.25 80 LEU A CA 1
ATOM 616 C C . LEU A 1 80 ? -24.931 0.026 28.572 1.00 91.25 80 LEU A C 1
ATOM 618 O O . LEU A 1 80 ? -25.207 -1.174 28.566 1.00 91.25 80 LEU A O 1
ATOM 622 N N . ILE A 1 81 ? -25.038 0.799 29.645 1.00 88.12 81 ILE A N 1
ATOM 623 C CA . ILE A 1 81 ? -25.416 0.359 30.985 1.00 88.12 81 ILE A CA 1
ATOM 624 C C . ILE A 1 81 ? -26.732 1.059 31.363 1.00 88.12 81 ILE A C 1
ATOM 626 O O . ILE A 1 81 ? -26.837 2.281 31.216 1.00 88.12 81 ILE A O 1
ATOM 630 N N . PRO A 1 82 ? -27.754 0.324 31.829 1.00 80.75 82 PRO A N 1
ATOM 631 C CA . PRO A 1 82 ? -29.003 0.919 32.289 1.00 80.75 82 PRO A CA 1
ATOM 632 C C . PRO A 1 82 ? -28.793 1.612 33.634 1.00 80.75 82 PRO A C 1
ATOM 634 O O . PRO A 1 82 ? -28.230 1.038 34.564 1.00 80.75 82 PRO A O 1
ATOM 637 N N . GLN A 1 83 ? -29.271 2.846 33.747 1.00 75.56 83 GLN A N 1
ATOM 638 C CA . GLN A 1 83 ? -29.253 3.606 34.988 1.00 75.56 83 GLN A CA 1
ATOM 639 C C . GLN A 1 83 ? -30.514 4.471 35.071 1.00 75.56 83 GLN A C 1
ATOM 641 O O . GLN A 1 83 ? -30.627 5.474 34.374 1.00 75.56 83 GLN A O 1
ATOM 646 N N . GLY A 1 84 ? -31.477 4.092 35.917 1.00 69.12 84 GLY A N 1
ATOM 647 C CA . GLY A 1 84 ? -32.647 4.925 36.226 1.00 69.12 84 GLY A CA 1
ATOM 648 C C . GLY A 1 84 ? -33.499 5.299 35.006 1.00 69.12 84 GLY A C 1
ATOM 649 O O . GLY A 1 84 ? -33.864 6.464 34.848 1.00 69.12 84 GLY A O 1
ATOM 650 N N . GLY A 1 85 ? -33.784 4.336 34.122 1.00 72.44 85 GLY A N 1
ATOM 651 C CA . GLY A 1 85 ? -34.608 4.551 32.923 1.00 72.44 85 GLY A CA 1
ATOM 652 C C . GLY A 1 85 ? -33.893 5.188 31.720 1.00 72.44 85 GLY A C 1
ATOM 653 O O . GLY A 1 85 ? -34.532 5.455 30.701 1.00 72.44 85 GLY A O 1
ATOM 654 N N . ILE A 1 86 ? -32.576 5.411 31.792 1.00 79.06 86 ILE A N 1
ATOM 655 C CA . ILE A 1 86 ? -31.730 5.778 30.643 1.00 79.06 86 ILE A CA 1
ATOM 656 C C . ILE A 1 86 ? -30.612 4.753 30.438 1.00 79.06 86 ILE A C 1
ATOM 658 O O . ILE A 1 86 ? -30.223 4.052 31.367 1.00 79.06 86 ILE A O 1
ATOM 662 N N . LEU A 1 87 ? -30.079 4.668 29.216 1.00 79.19 87 LEU A N 1
ATOM 663 C CA . LEU A 1 87 ? -28.854 3.924 28.928 1.00 79.19 87 LEU A CA 1
ATOM 664 C C . LEU A 1 87 ? -27.691 4.912 28.882 1.00 79.19 87 LEU A C 1
ATOM 666 O O . LEU A 1 87 ? -27.576 5.701 27.940 1.00 79.19 87 LEU A O 1
ATOM 670 N N . VAL A 1 88 ? -26.832 4.858 29.893 1.00 86.12 88 VAL A N 1
ATOM 671 C CA . VAL A 1 88 ? -25.559 5.581 29.908 1.00 86.12 88 VAL A CA 1
ATOM 672 C C . VAL A 1 88 ? -24.508 4.665 29.309 1.00 86.12 88 VAL A C 1
ATOM 674 O O . VAL A 1 88 ? -24.388 3.507 29.695 1.00 86.12 88 VAL A O 1
ATOM 677 N N . GLY A 1 89 ? -23.749 5.159 28.343 1.00 86.19 89 GLY A N 1
ATOM 678 C CA . GLY A 1 89 ? -22.732 4.367 27.682 1.00 86.19 89 GLY A CA 1
ATOM 679 C C . GLY A 1 89 ? -21.414 5.074 27.498 1.00 86.19 89 GLY A C 1
ATOM 680 O O . GLY A 1 89 ? -21.274 6.281 27.690 1.00 86.19 89 GLY A O 1
ATOM 681 N N . MET A 1 90 ? -20.446 4.283 27.067 1.00 92.62 90 MET A N 1
ATOM 682 C CA . MET A 1 90 ? -19.133 4.732 26.648 1.00 92.62 90 MET A CA 1
ATOM 683 C C . MET A 1 90 ? -18.846 4.169 25.262 1.00 92.62 90 MET A C 1
ATOM 685 O O . MET A 1 90 ? -19.070 2.983 25.022 1.00 92.62 90 MET A O 1
ATOM 689 N N . THR A 1 91 ? -18.351 5.012 24.357 1.00 94.38 91 THR A N 1
ATOM 690 C CA . THR A 1 91 ? -17.996 4.626 22.987 1.00 94.38 91 THR A CA 1
ATOM 691 C C . THR A 1 91 ? -16.550 4.982 22.653 1.00 94.38 91 THR A C 1
ATOM 693 O O . THR A 1 91 ? -16.008 5.987 23.118 1.00 94.38 91 THR A O 1
ATOM 696 N N . LEU A 1 92 ? -15.920 4.137 21.836 1.00 93.81 92 LEU A N 1
ATOM 697 C CA . LEU A 1 92 ? -14.631 4.419 21.207 1.00 93.81 92 LEU A CA 1
ATOM 698 C C . LEU A 1 92 ? -14.765 5.390 20.024 1.00 93.81 92 LEU A C 1
ATOM 700 O O . LEU A 1 92 ? -13.7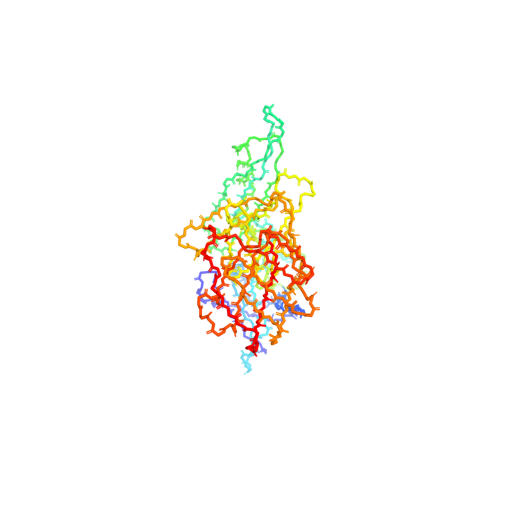67 5.969 19.596 1.00 93.81 92 LEU A O 1
ATOM 704 N N . ASP A 1 93 ? -15.978 5.596 19.506 1.00 91.50 93 ASP A N 1
ATOM 705 C CA . ASP A 1 93 ? -16.224 6.552 18.431 1.00 91.50 93 ASP A CA 1
ATOM 706 C C . ASP A 1 93 ? -15.950 7.979 18.927 1.00 91.50 93 ASP A C 1
ATOM 708 O O . ASP A 1 93 ? -16.474 8.429 19.946 1.00 91.50 93 ASP A O 1
ATOM 712 N N . GLY A 1 94 ? -15.102 8.708 18.200 1.00 89.31 94 GLY A N 1
ATOM 713 C CA . GLY A 1 94 ? -14.658 10.050 18.589 1.00 89.31 94 GLY A CA 1
ATOM 714 C C . GLY A 1 94 ? -13.450 10.076 19.531 1.00 89.31 94 GLY A C 1
ATOM 715 O O . GLY A 1 94 ? -12.931 11.159 19.806 1.00 89.31 94 GLY A O 1
ATOM 716 N N . MET A 1 95 ? -12.952 8.917 19.972 1.00 94.31 95 MET A N 1
ATOM 717 C CA . MET A 1 95 ? -11.689 8.824 20.699 1.00 94.31 95 MET A CA 1
ATOM 718 C C . MET A 1 95 ? -10.503 9.211 19.798 1.00 94.31 95 MET A C 1
ATOM 720 O O . MET A 1 95 ? -10.510 8.992 18.587 1.00 94.31 95 MET A O 1
ATOM 724 N N . CYS A 1 96 ? -9.459 9.794 20.389 1.00 95.88 96 CYS A N 1
ATOM 725 C CA . CYS A 1 96 ? -8.226 10.133 19.688 1.00 95.88 96 CYS A CA 1
ATOM 726 C C . CYS A 1 96 ? -7.058 10.117 20.674 1.00 95.88 96 CYS A C 1
ATOM 728 O O . CYS A 1 96 ? -6.815 11.089 21.379 1.00 95.88 96 CYS A O 1
ATOM 730 N N . ASN A 1 97 ? -6.320 9.015 20.738 1.00 95.31 97 ASN A N 1
ATOM 731 C CA . ASN A 1 97 ? -5.166 8.888 21.637 1.00 95.31 97 ASN A CA 1
ATOM 732 C C . ASN A 1 97 ? -3.820 9.057 20.926 1.00 95.31 97 ASN A C 1
ATOM 734 O O . ASN A 1 97 ? -2.765 8.947 21.557 1.00 95.31 97 ASN A O 1
ATOM 738 N N . ARG A 1 98 ? -3.867 9.348 19.623 1.00 96.62 98 ARG A N 1
ATOM 739 C CA . ARG A 1 98 ? -2.712 9.640 18.790 1.00 96.62 98 ARG A CA 1
ATOM 740 C C . ARG A 1 98 ? -3.077 10.695 17.750 1.00 96.62 98 ARG A C 1
ATOM 742 O O . ARG A 1 98 ? -3.910 10.461 16.879 1.00 96.62 98 ARG A O 1
ATOM 749 N N . ALA A 1 99 ? -2.463 11.867 17.825 1.00 96.38 99 ALA A N 1
ATOM 750 C CA . ALA A 1 99 ? -2.785 12.987 16.947 1.00 96.38 99 ALA A CA 1
ATOM 751 C C . ALA A 1 99 ? -1.532 13.605 16.330 1.00 96.38 99 ALA A C 1
ATOM 753 O O . ALA A 1 99 ? -0.456 13.600 16.920 1.00 96.38 99 ALA A O 1
ATOM 754 N N . ARG A 1 100 ? -1.667 14.167 15.132 1.00 95.94 100 ARG A N 1
ATOM 755 C CA . ARG A 1 100 ? -0.679 15.088 14.555 1.00 95.94 100 ARG A CA 1
ATOM 756 C C . ARG A 1 100 ? -1.381 16.152 13.731 1.00 95.94 100 ARG A C 1
ATOM 758 O O . ARG A 1 100 ? -2.523 15.965 13.312 1.00 95.94 100 ARG A O 1
ATOM 765 N N . ALA A 1 101 ? -0.690 17.246 13.451 1.00 95.62 101 ALA A N 1
ATOM 766 C CA . ALA A 1 101 ? -1.216 18.312 12.617 1.00 95.62 101 ALA A CA 1
ATOM 767 C C . ALA A 1 101 ? -0.474 18.391 11.279 1.00 95.62 101 ALA A C 1
ATOM 769 O O . ALA A 1 101 ? 0.756 18.391 11.226 1.00 95.62 101 ALA A O 1
ATOM 770 N N . ARG A 1 102 ? -1.235 18.512 10.189 1.00 94.75 102 ARG A N 1
ATOM 771 C CA . ARG A 1 102 ? -0.752 19.068 8.924 1.00 94.75 102 ARG A CA 1
ATOM 772 C C . ARG A 1 102 ? -0.977 20.571 8.973 1.00 94.75 102 ARG A C 1
ATOM 774 O O . ARG A 1 102 ? -2.120 21.004 9.098 1.00 94.75 102 ARG A O 1
ATOM 781 N N . TYR A 1 103 ? 0.091 21.345 8.840 1.00 91.94 103 TYR A N 1
ATOM 782 C CA . TYR A 1 103 ? 0.025 22.800 8.903 1.00 91.94 103 TYR A CA 1
ATOM 783 C C . TYR A 1 103 ? 0.537 23.445 7.623 1.00 91.94 103 TYR A C 1
ATOM 785 O O . TYR A 1 103 ? 1.409 22.897 6.946 1.00 91.94 103 TYR A O 1
ATOM 793 N N . THR A 1 104 ? 0.008 24.622 7.301 1.00 91.69 104 THR A N 1
ATOM 794 C CA . THR A 1 104 ? 0.566 25.501 6.270 1.00 91.69 104 THR A CA 1
ATOM 795 C C . THR A 1 104 ? 1.065 26.801 6.877 1.00 91.69 104 THR A C 1
ATOM 797 O O . THR A 1 104 ? 0.468 27.324 7.819 1.00 91.69 104 THR A O 1
ATOM 800 N N . TYR A 1 105 ? 2.150 27.337 6.329 1.00 87.44 105 TYR A N 1
ATOM 801 C CA . TYR A 1 105 ? 2.732 28.608 6.748 1.00 87.44 105 TYR A CA 1
ATOM 802 C C . TYR A 1 105 ? 3.196 29.410 5.534 1.00 87.44 105 TYR A C 1
ATOM 804 O O . TYR A 1 105 ? 3.507 28.845 4.482 1.00 87.44 105 TYR A O 1
ATOM 812 N N . GLN A 1 106 ? 3.223 30.732 5.674 1.00 86.75 106 GLN A N 1
ATOM 813 C CA . GLN A 1 106 ? 3.734 31.625 4.643 1.00 86.75 106 GLN A CA 1
ATOM 814 C C . GLN A 1 106 ? 5.258 31.723 4.768 1.00 86.75 106 GLN A C 1
ATOM 816 O O . GLN A 1 106 ? 5.779 32.162 5.792 1.00 86.75 106 GLN A O 1
ATOM 821 N N . GLY A 1 107 ? 5.970 31.263 3.742 1.00 78.31 107 GLY A N 1
ATOM 822 C CA . GLY A 1 107 ? 7.410 31.452 3.590 1.00 78.31 107 GLY A CA 1
ATOM 823 C C . GLY A 1 107 ? 7.730 32.586 2.616 1.00 78.31 107 GLY A C 1
ATOM 824 O O . GLY A 1 107 ? 6.840 33.132 1.965 1.00 78.31 107 GLY A O 1
ATOM 825 N N . ALA A 1 108 ? 9.020 32.903 2.477 1.00 78.56 108 ALA A N 1
ATOM 826 C CA . ALA A 1 108 ? 9.504 33.941 1.560 1.00 78.56 108 ALA A CA 1
ATOM 827 C C . ALA A 1 108 ? 9.129 33.683 0.084 1.00 78.56 108 ALA A C 1
ATOM 829 O O . ALA A 1 108 ? 8.951 34.622 -0.680 1.00 78.56 108 ALA A O 1
ATOM 830 N N . GLU A 1 109 ? 8.959 32.414 -0.297 1.00 77.81 109 GLU A N 1
ATOM 831 C CA . GLU A 1 109 ? 8.648 31.966 -1.665 1.00 77.81 109 GLU A CA 1
ATOM 832 C C . GLU A 1 109 ? 7.188 31.492 -1.819 1.00 77.81 109 GLU A C 1
ATOM 834 O O . GLU A 1 109 ? 6.856 30.769 -2.755 1.00 77.81 109 GLU A O 1
ATOM 839 N N . GLY A 1 110 ? 6.308 31.846 -0.875 1.00 80.88 110 GLY A N 1
ATOM 840 C CA . GLY A 1 110 ? 4.897 31.448 -0.877 1.00 80.88 110 GLY A CA 1
ATOM 841 C C . GLY A 1 110 ? 4.530 30.425 0.201 1.00 80.88 110 GLY A C 1
ATOM 842 O O . GLY A 1 110 ? 5.244 30.237 1.189 1.00 80.88 110 GLY A O 1
ATOM 843 N N . TYR A 1 111 ? 3.365 29.790 0.049 1.00 82.12 111 TYR A N 1
ATOM 844 C CA . TYR A 1 111 ? 2.837 28.856 1.045 1.00 82.12 111 TYR A CA 1
ATOM 845 C C . TYR A 1 111 ? 3.591 27.528 1.040 1.00 82.12 111 TYR A C 1
ATOM 847 O O . TYR A 1 111 ? 3.729 26.867 0.013 1.00 82.12 111 TYR A O 1
ATOM 855 N N . ARG A 1 112 ? 4.027 27.106 2.226 1.00 85.44 112 ARG A N 1
ATOM 856 C CA . ARG A 1 112 ? 4.658 25.808 2.475 1.00 85.44 112 ARG A CA 1
ATOM 857 C C . ARG A 1 112 ? 3.787 24.982 3.416 1.00 85.44 112 ARG A C 1
ATOM 859 O O . ARG A 1 112 ? 2.983 25.532 4.169 1.00 85.44 112 ARG A O 1
ATOM 866 N N . SER A 1 113 ? 3.945 23.660 3.380 1.00 89.31 113 SER A N 1
ATOM 867 C CA . SER A 1 113 ? 3.237 22.728 4.264 1.00 89.31 113 SER A CA 1
ATOM 868 C C . SER A 1 113 ? 4.205 21.858 5.053 1.00 89.31 113 SER A C 1
ATOM 870 O O . SER A 1 113 ? 5.203 21.403 4.499 1.00 89.31 113 SER A O 1
ATOM 872 N N . GLY A 1 114 ? 3.866 21.566 6.303 1.00 87.88 114 GLY A N 1
ATOM 873 C CA . GLY A 1 114 ? 4.589 20.635 7.161 1.00 87.88 114 GLY A CA 1
ATOM 874 C C . GLY A 1 114 ? 3.652 19.661 7.870 1.00 87.88 114 GLY A C 1
ATOM 875 O O . GLY A 1 114 ? 2.428 19.823 7.878 1.00 87.88 114 GLY A O 1
ATOM 876 N N . LEU A 1 115 ? 4.246 18.631 8.463 1.00 92.75 115 LEU A N 1
ATOM 877 C CA . LEU A 1 115 ? 3.592 17.719 9.395 1.00 92.75 115 LEU A CA 1
ATOM 878 C C . LEU A 1 115 ? 4.320 17.819 10.729 1.00 92.75 115 LEU A C 1
ATOM 880 O O . LEU A 1 115 ? 5.548 17.839 10.757 1.00 92.75 115 LEU A O 1
ATOM 884 N N . THR A 1 116 ? 3.572 17.871 11.824 1.00 94.50 116 THR A N 1
ATOM 885 C CA . THR A 1 116 ? 4.161 17.728 13.156 1.00 94.50 116 THR A CA 1
ATOM 886 C C . THR A 1 116 ? 4.506 16.267 13.431 1.00 94.50 116 THR A C 1
ATOM 888 O O . THR A 1 116 ? 3.975 15.349 12.791 1.00 94.50 116 THR A O 1
ATOM 891 N N . ASN A 1 117 ? 5.336 16.047 14.450 1.00 93.81 117 ASN A N 1
ATOM 892 C CA . ASN A 1 117 ? 5.445 14.734 15.075 1.00 93.81 117 ASN A CA 1
ATOM 893 C C . ASN A 1 117 ? 4.087 14.298 15.646 1.00 93.81 117 ASN A C 1
ATOM 895 O O . ASN A 1 117 ? 3.202 15.125 15.900 1.00 93.81 117 ASN A O 1
ATOM 899 N N . TRP A 1 118 ? 3.931 12.988 15.825 1.00 95.19 118 TRP A N 1
ATOM 900 C CA . TRP A 1 118 ? 2.795 12.429 16.546 1.00 95.19 118 TRP A CA 1
ATOM 901 C C . TRP A 1 118 ? 2.902 12.768 18.032 1.00 95.19 118 TRP A C 1
ATOM 903 O O . TRP A 1 118 ? 3.960 12.597 18.635 1.00 95.19 118 TRP A O 1
ATOM 913 N N . VAL A 1 119 ? 1.795 13.223 18.609 1.00 96.81 119 VAL A N 1
ATOM 914 C CA . VAL A 1 119 ? 1.566 13.241 20.054 1.00 96.81 119 VAL A CA 1
ATOM 915 C C . VAL A 1 119 ? 0.693 12.047 20.401 1.00 96.81 119 VAL A C 1
ATOM 917 O O . VAL A 1 119 ? -0.295 11.772 19.718 1.00 96.81 119 VAL A O 1
ATOM 920 N N . GLU A 1 120 ? 1.080 11.299 21.426 1.00 96.56 120 GLU A N 1
ATOM 921 C CA . GLU A 1 120 ? 0.444 10.029 21.763 1.00 96.56 120 GLU A CA 1
ATOM 922 C C . GLU A 1 120 ? 0.462 9.763 23.266 1.00 96.56 120 GLU A C 1
ATOM 924 O O . GLU A 1 120 ? 1.301 10.287 23.999 1.00 96.56 120 GLU A O 1
ATOM 929 N N . ASN A 1 121 ? -0.475 8.932 23.721 1.00 96.06 121 ASN A N 1
ATOM 930 C CA . ASN A 1 121 ? -0.513 8.431 25.089 1.00 96.06 121 ASN A CA 1
ATOM 931 C C . ASN A 1 121 ? -0.431 6.897 25.081 1.00 96.06 121 ASN A C 1
ATOM 933 O O . ASN A 1 121 ? -1.377 6.216 24.680 1.00 96.06 121 ASN A O 1
ATOM 937 N N . ALA A 1 122 ? 0.705 6.359 25.528 1.00 93.88 122 ALA A N 1
ATOM 938 C CA . ALA A 1 122 ? 0.989 4.926 25.467 1.00 93.88 122 ALA A CA 1
ATOM 939 C C . ALA A 1 122 ? 0.016 4.078 26.307 1.00 93.88 122 ALA A C 1
ATOM 941 O O . ALA A 1 122 ? -0.382 3.001 25.869 1.00 93.88 122 ALA A O 1
ATOM 942 N N . GLU A 1 123 ? -0.412 4.566 27.475 1.00 92.75 123 GLU A N 1
ATOM 943 C CA . GLU A 1 123 ? -1.346 3.848 28.356 1.00 92.75 123 GLU A CA 1
ATOM 944 C C . GLU A 1 123 ? -2.737 3.717 27.723 1.00 92.75 123 GLU A C 1
ATOM 946 O O . GLU A 1 123 ? -3.317 2.631 27.680 1.00 92.75 123 GLU A O 1
ATOM 951 N N . SER A 1 124 ? -3.252 4.811 27.158 1.00 94.19 124 SER A N 1
ATOM 952 C CA . SER A 1 124 ? -4.520 4.839 26.430 1.00 94.19 124 SER A CA 1
ATOM 953 C C . SER A 1 124 ? -4.470 3.948 25.185 1.00 94.19 124 SER A C 1
ATOM 955 O O . SER A 1 124 ? -5.422 3.216 24.915 1.00 94.19 124 SER A O 1
ATOM 957 N N . ILE A 1 125 ? -3.348 3.940 24.457 1.00 93.44 125 ILE A N 1
ATOM 958 C CA . ILE A 1 125 ? -3.147 3.053 23.300 1.00 93.44 125 ILE A CA 1
ATOM 959 C C . ILE A 1 125 ? -3.109 1.584 23.731 1.00 93.44 125 ILE A C 1
ATOM 961 O O . ILE A 1 125 ? -3.730 0.744 23.080 1.00 93.44 125 ILE A O 1
ATOM 965 N N . ALA A 1 126 ? -2.423 1.262 24.829 1.00 90.88 126 ALA A N 1
ATOM 966 C CA . ALA A 1 126 ? -2.375 -0.097 25.361 1.00 90.88 126 ALA A CA 1
ATOM 967 C C . ALA A 1 126 ? -3.762 -0.590 25.805 1.00 90.88 126 ALA A C 1
ATOM 969 O O . ALA A 1 126 ? -4.070 -1.774 25.657 1.00 90.88 126 ALA A O 1
ATOM 970 N N . ARG A 1 127 ? -4.609 0.312 26.319 1.00 90.31 127 ARG A N 1
ATOM 971 C CA . ARG A 1 127 ? -5.960 -0.018 26.785 1.00 90.31 127 ARG A CA 1
ATOM 972 C C . ARG A 1 127 ? -7.005 -0.083 25.669 1.00 90.31 127 ARG A C 1
ATOM 974 O O . ARG A 1 127 ? -7.841 -0.973 25.718 1.00 90.31 127 ARG A O 1
ATOM 981 N N . TYR A 1 128 ? -6.981 0.818 24.686 1.00 91.62 128 TYR A N 1
ATOM 982 C CA . TYR A 1 128 ? -8.075 0.964 23.707 1.00 91.62 128 TYR A CA 1
ATOM 983 C C . TYR A 1 128 ? -7.661 0.750 22.243 1.00 91.62 128 TYR A C 1
ATOM 985 O O . TYR A 1 128 ? -8.487 0.860 21.332 1.00 91.62 128 TYR A O 1
ATOM 993 N N . GLY A 1 129 ? -6.385 0.444 21.999 1.00 91.25 129 GLY A N 1
ATOM 994 C CA . GLY A 1 129 ? -5.793 0.452 20.665 1.00 91.25 129 GLY A CA 1
ATOM 995 C C . GLY A 1 129 ? -5.490 1.871 20.175 1.00 91.25 129 GLY A C 1
ATOM 996 O O . GLY A 1 129 ? -5.834 2.859 20.816 1.00 91.25 129 GLY A O 1
ATOM 997 N N . ALA A 1 130 ? -4.819 1.984 19.029 1.00 92.56 130 ALA A N 1
ATOM 998 C CA . ALA A 1 130 ? -4.478 3.284 18.447 1.00 92.56 130 ALA A CA 1
ATOM 999 C C . ALA A 1 130 ? -5.671 3.876 17.682 1.00 92.56 130 ALA A C 1
ATOM 1001 O O . ALA A 1 130 ? -6.196 3.222 16.780 1.00 92.56 130 ALA A O 1
ATOM 1002 N N . HIS A 1 131 ? -6.035 5.113 18.025 1.00 94.69 131 HIS A N 1
ATOM 1003 C CA . HIS A 1 131 ? -7.053 5.937 17.370 1.00 94.69 131 HIS A CA 1
ATOM 1004 C C . HIS A 1 131 ? -6.399 7.218 16.855 1.00 94.69 131 HIS A C 1
ATOM 1006 O O . HIS A 1 131 ? -6.167 8.167 17.613 1.00 94.69 131 HIS A O 1
ATOM 1012 N N . GLU A 1 132 ? -6.044 7.205 15.571 1.00 95.88 132 GLU A N 1
ATOM 1013 C CA . GLU A 1 132 ? -5.238 8.241 14.938 1.00 95.88 132 GLU A CA 1
ATOM 1014 C C . GLU A 1 132 ? -6.079 9.360 14.322 1.00 95.88 132 GLU A C 1
ATOM 1016 O O . GLU A 1 132 ? -7.065 9.120 13.624 1.00 95.88 132 GLU A O 1
ATOM 1021 N N . LYS A 1 133 ? -5.635 10.609 14.492 1.00 95.50 133 LYS A N 1
ATOM 1022 C CA . LYS A 1 133 ? -6.232 11.771 13.822 1.00 95.50 133 LYS A CA 1
ATOM 1023 C C . LYS A 1 133 ? -5.169 12.706 13.262 1.00 95.50 133 LYS A C 1
ATOM 1025 O O . LYS A 1 133 ? -4.234 13.095 13.961 1.00 95.50 133 LYS A O 1
ATOM 1030 N N . ILE A 1 134 ? -5.336 13.101 12.001 1.00 95.00 134 ILE A N 1
ATOM 1031 C CA . ILE A 1 134 ? -4.550 14.174 11.389 1.00 95.00 134 ILE A CA 1
ATOM 1032 C C . ILE A 1 134 ? -5.448 15.400 11.292 1.00 95.00 134 ILE A C 1
ATOM 1034 O O . ILE A 1 134 ? -6.382 15.425 10.494 1.00 95.00 134 ILE A O 1
ATOM 1038 N N . ILE A 1 135 ? -5.176 16.415 12.108 1.00 94.62 135 ILE A N 1
ATOM 1039 C CA . ILE A 1 135 ? -5.882 17.694 12.005 1.00 94.62 135 ILE A CA 1
ATOM 1040 C C . ILE A 1 135 ? -5.211 18.581 10.962 1.00 94.62 135 ILE A C 1
ATOM 1042 O O . ILE A 1 135 ? -3.997 18.522 10.765 1.00 94.62 135 ILE A O 1
ATOM 1046 N N . GLN A 1 136 ? -5.999 19.426 10.306 1.00 93.19 136 GLN A N 1
ATOM 1047 C CA . GLN A 1 136 ? -5.483 20.427 9.385 1.00 93.19 136 GLN A CA 1
ATOM 1048 C C . GLN A 1 136 ? -5.507 21.801 10.045 1.00 93.19 136 GLN A C 1
ATOM 1050 O O . GLN A 1 136 ? -6.509 22.213 10.627 1.00 93.19 136 GLN A O 1
ATOM 1055 N N . THR A 1 137 ? -4.400 22.524 9.935 1.00 89.81 137 THR A N 1
ATOM 1056 C CA . THR A 1 137 ? -4.269 23.897 10.411 1.00 89.81 137 THR A CA 1
ATOM 1057 C C . THR A 1 137 ? -3.689 24.769 9.302 1.00 89.81 137 THR A C 1
ATOM 1059 O O . THR A 1 137 ? -2.875 24.331 8.491 1.00 89.81 137 THR A O 1
ATOM 1062 N N . THR A 1 138 ? -4.136 26.018 9.227 1.00 87.94 138 THR A N 1
ATOM 1063 C CA . THR A 1 138 ? -3.718 26.958 8.181 1.00 87.94 138 THR A CA 1
ATOM 1064 C C . THR A 1 138 ? -3.065 28.180 8.790 1.00 87.94 138 THR A C 1
ATOM 1066 O O . THR A 1 138 ? -3.475 28.624 9.862 1.00 87.94 138 THR A O 1
ATOM 1069 N N . ASN A 1 139 ? -2.088 28.736 8.076 1.00 84.25 139 ASN A N 1
ATOM 1070 C CA . ASN A 1 139 ? -1.369 29.950 8.458 1.00 84.25 139 ASN A CA 1
ATOM 1071 C C . ASN A 1 139 ? -0.833 29.905 9.902 1.00 84.25 139 ASN A C 1
ATOM 1073 O O . ASN A 1 139 ? -1.083 30.794 10.715 1.00 84.25 139 ASN A O 1
ATOM 1077 N N . THR A 1 140 ? -0.156 28.812 10.252 1.00 88.31 140 THR A N 1
ATOM 1078 C CA . THR A 1 140 ? 0.358 28.577 11.603 1.00 88.31 140 THR A CA 1
ATOM 1079 C C . THR A 1 140 ? 1.737 27.924 11.557 1.00 88.31 140 THR A C 1
ATOM 1081 O O . THR A 1 140 ? 2.089 27.294 10.563 1.00 88.31 140 THR A O 1
ATOM 1084 N N . ASN A 1 141 ? 2.532 28.086 12.614 1.00 89.25 141 ASN A N 1
ATOM 1085 C CA . ASN A 1 141 ? 3.848 27.455 12.715 1.00 89.25 141 ASN A CA 1
ATOM 1086 C C . ASN A 1 141 ? 3.748 26.030 13.298 1.00 89.25 141 ASN A C 1
ATOM 1088 O O . ASN A 1 141 ? 2.691 25.615 13.781 1.00 89.25 141 ASN A O 1
ATOM 1092 N N . GLY A 1 142 ? 4.853 25.282 13.237 1.00 89.31 142 GLY A N 1
ATOM 1093 C CA . GLY A 1 142 ? 4.905 23.890 13.696 1.00 89.31 142 GLY A CA 1
ATOM 1094 C C . GLY A 1 142 ? 4.549 23.718 15.176 1.00 89.31 142 GLY A C 1
ATOM 1095 O O . GLY A 1 142 ? 3.811 22.795 15.510 1.00 89.31 142 GLY A O 1
ATOM 1096 N N . ASP A 1 143 ? 4.979 24.638 16.041 1.00 92.38 143 ASP A N 1
ATOM 1097 C CA . ASP A 1 143 ? 4.742 24.552 17.488 1.00 92.38 143 ASP A CA 1
ATOM 1098 C C . ASP A 1 143 ? 3.263 24.756 17.837 1.00 92.38 143 ASP A C 1
ATOM 1100 O O . ASP A 1 143 ? 2.663 23.952 18.547 1.00 92.38 1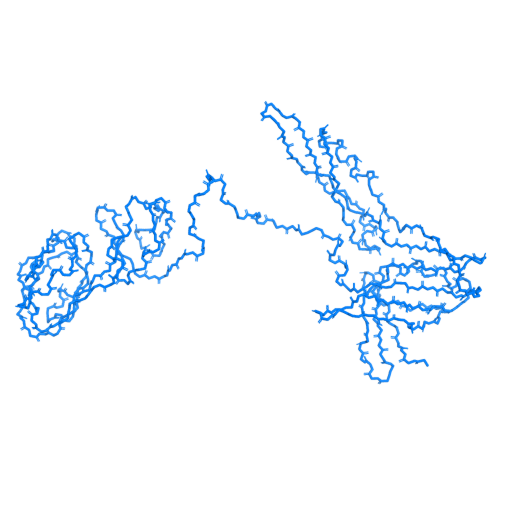43 ASP A O 1
ATOM 1104 N N . ARG A 1 144 ? 2.616 25.772 17.255 1.00 92.88 144 ARG A N 1
ATOM 1105 C CA . ARG A 1 144 ? 1.171 26.003 17.424 1.00 92.88 144 ARG A CA 1
ATOM 1106 C C . ARG A 1 144 ? 0.334 24.887 16.807 1.00 92.88 144 ARG A C 1
ATOM 1108 O O . ARG A 1 144 ? -0.743 24.566 17.309 1.00 92.88 144 ARG A O 1
ATOM 1115 N N . ALA A 1 145 ? 0.804 24.291 15.714 1.00 93.88 145 ALA A N 1
ATOM 1116 C CA . ALA A 1 145 ? 0.171 23.113 15.137 1.00 93.88 145 ALA A CA 1
ATOM 1117 C C . ALA A 1 145 ? 0.276 21.900 16.078 1.00 93.88 145 ALA A C 1
ATOM 1119 O O . ALA A 1 145 ? -0.702 21.166 16.223 1.00 93.88 145 ALA A O 1
ATOM 1120 N N . LEU A 1 146 ? 1.418 21.726 16.750 1.00 94.31 146 LEU A N 1
ATOM 1121 C CA . LEU A 1 146 ? 1.636 20.668 17.734 1.00 94.31 146 LEU A CA 1
ATOM 1122 C C . LEU A 1 146 ? 0.749 20.867 18.969 1.00 94.31 146 LEU A C 1
ATOM 1124 O O . LEU A 1 146 ? 0.078 19.926 19.376 1.00 94.31 146 LEU A O 1
ATOM 1128 N N . GLU A 1 147 ? 0.655 22.089 19.501 1.00 94.44 147 GLU A N 1
ATOM 1129 C CA . GLU A 1 147 ? -0.271 22.431 20.596 1.00 94.44 147 GLU A CA 1
ATOM 1130 C C . GLU A 1 147 ? -1.721 22.060 20.251 1.00 94.44 147 GLU A C 1
ATOM 1132 O O . GLU A 1 147 ? -2.424 21.450 21.057 1.00 94.44 147 GLU A O 1
ATOM 1137 N N . LYS A 1 148 ? -2.169 22.369 19.025 1.00 94.44 148 LYS A N 1
ATOM 1138 C CA . LYS A 1 148 ? -3.510 21.996 18.548 1.00 94.44 148 LYS A CA 1
ATOM 1139 C C . LYS A 1 148 ? -3.690 20.483 18.417 1.00 94.44 148 LYS A C 1
ATOM 1141 O O . LYS A 1 148 ? -4.776 19.980 18.705 1.00 94.44 148 LYS A O 1
ATOM 1146 N N . ALA A 1 149 ? -2.655 19.755 17.993 1.00 94.81 149 ALA A N 1
ATOM 1147 C CA . ALA A 1 149 ? -2.692 18.296 17.954 1.00 94.81 149 ALA A CA 1
ATOM 1148 C C . ALA A 1 149 ? -2.826 17.719 19.372 1.00 94.81 149 ALA A C 1
ATOM 1150 O O . ALA A 1 149 ? -3.683 16.869 19.596 1.00 94.81 149 ALA A O 1
ATOM 1151 N N . THR A 1 150 ? -2.071 18.245 20.342 1.00 95.12 150 THR A N 1
ATOM 1152 C CA . THR A 1 150 ? -2.172 17.861 21.759 1.00 95.12 150 THR A CA 1
ATOM 1153 C C . THR A 1 150 ? -3.562 18.141 22.321 1.00 95.12 150 THR A C 1
ATOM 1155 O O . THR A 1 150 ? -4.147 17.271 22.956 1.00 95.12 150 THR A O 1
ATOM 1158 N N . ALA A 1 151 ? -4.138 19.310 22.028 1.00 94.56 151 ALA A N 1
ATOM 1159 C CA . ALA A 1 151 ? -5.490 19.669 22.461 1.00 94.56 151 ALA A CA 1
ATOM 1160 C C . ALA A 1 151 ? -6.600 18.812 21.818 1.00 94.56 151 ALA A C 1
ATOM 1162 O O . ALA A 1 151 ? -7.733 18.829 22.284 1.00 94.56 151 ALA A O 1
ATOM 1163 N N . THR A 1 152 ? -6.292 18.072 20.747 1.00 94.69 152 THR A N 1
ATOM 1164 C CA . THR A 1 152 ? -7.238 17.156 20.087 1.00 94.69 152 THR A CA 1
ATOM 1165 C C . THR A 1 152 ? -7.280 15.780 20.757 1.00 94.69 152 THR A C 1
ATOM 1167 O O . THR A 1 152 ? -8.168 14.982 20.452 1.00 94.69 152 THR A O 1
ATOM 1170 N N . LEU A 1 153 ? -6.333 15.479 21.652 1.00 95.12 153 LEU A N 1
ATOM 1171 C CA . LEU A 1 153 ? -6.281 14.186 22.316 1.00 95.12 153 LEU A CA 1
ATOM 1172 C C . LEU A 1 153 ? -7.525 13.968 23.187 1.00 95.12 153 LEU A C 1
ATOM 1174 O O . LEU A 1 153 ? -7.795 14.712 24.124 1.00 95.12 153 LEU A O 1
ATOM 1178 N N . GLN A 1 154 ? -8.236 12.886 22.896 1.00 95.00 154 GLN A N 1
ATOM 1179 C CA . GLN A 1 154 ? -9.346 12.349 23.665 1.00 95.00 154 GLN A CA 1
ATOM 1180 C C . GLN A 1 154 ? -8.924 10.962 24.160 1.00 95.00 154 GLN A C 1
ATOM 1182 O O . GLN A 1 154 ? -9.061 9.960 23.456 1.00 95.00 154 GLN A O 1
ATOM 1187 N N . LEU A 1 155 ? -8.322 10.936 25.354 1.00 94.00 155 LEU A N 1
ATOM 1188 C CA . LEU A 1 155 ? -7.601 9.776 25.899 1.00 94.00 155 LEU A CA 1
ATOM 1189 C C . LEU A 1 155 ? -8.508 8.692 26.487 1.00 94.00 155 LEU A C 1
ATOM 1191 O O . LEU A 1 155 ? -8.045 7.575 26.733 1.00 94.00 155 LEU A O 1
ATOM 1195 N N . THR A 1 156 ? -9.776 9.017 26.724 1.00 92.94 156 THR A N 1
ATOM 1196 C CA . THR A 1 156 ? -10.785 8.117 27.280 1.00 92.94 156 THR A CA 1
ATOM 1197 C C . THR A 1 156 ? -11.984 8.009 26.339 1.00 92.94 156 THR A C 1
ATOM 1199 O O . THR A 1 156 ? -12.251 8.958 25.591 1.00 92.94 156 THR A O 1
ATOM 1202 N N . PRO A 1 157 ? -12.728 6.890 26.399 1.00 91.69 157 PRO A N 1
ATOM 1203 C CA . PRO A 1 157 ? -13.990 6.727 25.689 1.00 91.69 157 PRO A CA 1
ATOM 1204 C C . PRO A 1 157 ? -14.939 7.905 25.920 1.00 91.69 157 PRO A C 1
ATOM 1206 O O . PRO A 1 157 ? -14.947 8.518 26.993 1.00 91.69 157 PRO A O 1
ATOM 1209 N N . VAL A 1 158 ? -15.729 8.229 24.902 1.00 92.81 158 VAL A N 1
ATOM 1210 C CA . VAL A 1 158 ? -16.686 9.334 24.941 1.00 92.81 158 VAL A CA 1
ATOM 1211 C C . VAL A 1 158 ? -17.983 8.835 25.566 1.00 92.81 158 VAL A C 1
ATOM 1213 O O . VAL A 1 158 ? -18.502 7.785 25.183 1.00 92.81 158 VAL A O 1
ATOM 1216 N N . ALA A 1 159 ? -18.507 9.580 26.537 1.00 90.62 159 ALA A N 1
ATOM 1217 C CA . ALA A 1 159 ? -19.794 9.270 27.141 1.00 90.62 159 ALA A CA 1
ATOM 1218 C C . ALA A 1 159 ? -20.927 9.487 26.126 1.00 90.62 159 ALA A C 1
ATOM 1220 O O . ALA A 1 159 ? -20.966 10.494 25.419 1.00 90.62 159 ALA A O 1
ATOM 1221 N N . THR A 1 160 ? -21.863 8.549 26.077 1.00 88.56 160 THR A N 1
ATOM 1222 C CA . THR A 1 160 ? -23.064 8.604 25.241 1.00 88.56 160 THR A CA 1
ATOM 1223 C C . THR A 1 160 ? -24.287 8.321 26.101 1.00 88.56 160 THR A C 1
ATOM 1225 O O . THR A 1 160 ? -24.209 7.587 27.083 1.00 88.56 160 THR A O 1
ATOM 1228 N N . VAL A 1 161 ? -25.423 8.923 25.763 1.00 84.69 161 VAL A N 1
ATOM 1229 C CA . VAL A 1 161 ? -26.692 8.691 26.458 1.00 84.69 161 VAL A CA 1
ATOM 1230 C C . VAL A 1 161 ? -27.735 8.333 25.415 1.00 84.69 161 VAL A C 1
ATOM 1232 O O . VAL A 1 161 ? -27.906 9.041 24.422 1.00 84.69 161 VAL A O 1
ATOM 1235 N N . ARG A 1 162 ? -28.436 7.224 25.638 1.00 80.50 162 ARG A N 1
ATOM 1236 C CA . ARG A 1 162 ? -29.546 6.770 24.801 1.00 80.50 162 ARG A CA 1
ATOM 1237 C C . ARG A 1 162 ? -30.783 6.574 25.672 1.00 80.50 162 ARG A C 1
ATOM 1239 O O . ARG A 1 162 ? -30.678 6.264 26.858 1.00 80.50 162 ARG A O 1
ATOM 1246 N N . GLN A 1 163 ? -31.965 6.740 25.084 1.00 72.31 163 GLN A N 1
ATOM 1247 C CA . GLN A 1 163 ? -33.196 6.346 25.767 1.00 72.31 163 GLN A CA 1
ATOM 1248 C C . GLN A 1 163 ? -33.193 4.831 25.974 1.00 72.31 163 GLN A C 1
ATOM 1250 O O . GLN A 1 163 ? -32.869 4.082 25.048 1.00 72.31 163 GLN A O 1
ATOM 1255 N N . ALA A 1 164 ? -33.519 4.391 27.189 1.00 66.75 164 ALA A N 1
ATOM 1256 C CA . ALA A 1 164 ? -33.661 2.974 27.468 1.00 66.75 164 ALA A CA 1
ATOM 1257 C C . ALA A 1 164 ? -34.930 2.434 26.795 1.00 66.75 164 ALA A C 1
ATOM 1259 O O . ALA A 1 164 ? -35.993 3.050 26.848 1.00 66.75 164 ALA A O 1
ATOM 1260 N N . GLN A 1 165 ? -34.810 1.268 26.169 1.00 60.22 165 GLN A N 1
ATOM 1261 C CA . GLN A 1 165 ? -35.938 0.402 25.842 1.00 60.22 165 GLN A CA 1
ATOM 1262 C C . GLN A 1 165 ? -35.701 -0.901 26.606 1.00 60.22 165 GLN A C 1
ATOM 1264 O O . GLN A 1 165 ? -35.008 -1.777 26.103 1.00 60.22 165 GLN A O 1
ATOM 1269 N N . GLY A 1 166 ? -36.175 -0.987 27.850 1.00 58.75 166 GLY A N 1
ATOM 1270 C CA . GLY A 1 166 ? -35.983 -2.165 28.700 1.00 58.75 166 GLY A CA 1
ATOM 1271 C C . GLY A 1 166 ? -36.069 -1.860 30.196 1.00 58.75 166 GLY A C 1
ATOM 1272 O O . GLY A 1 166 ? -36.099 -0.694 30.592 1.00 58.75 166 GLY A O 1
ATOM 1273 N N . ASP A 1 167 ? -36.115 -2.925 30.997 1.00 60.19 167 ASP A N 1
ATOM 1274 C CA . ASP A 1 167 ? -36.101 -2.872 32.462 1.00 60.19 167 ASP A CA 1
ATOM 1275 C C . ASP A 1 167 ? -34.674 -2.660 33.006 1.00 60.19 167 ASP A C 1
ATOM 1277 O O . ASP A 1 167 ? -33.676 -2.929 32.326 1.00 60.19 167 ASP A O 1
ATOM 1281 N N . ASP A 1 168 ? -34.570 -2.212 34.260 1.00 63.28 168 ASP A N 1
ATOM 1282 C CA . ASP A 1 168 ? -33.291 -2.086 34.963 1.00 63.28 168 ASP A CA 1
ATOM 1283 C C . ASP A 1 168 ? -32.531 -3.434 34.985 1.00 63.28 168 ASP A C 1
ATOM 1285 O O . ASP A 1 168 ? -33.114 -4.503 35.175 1.00 63.28 168 ASP A O 1
ATOM 1289 N N . GLY A 1 169 ? -31.208 -3.393 34.776 1.00 70.00 169 GLY A N 1
ATOM 1290 C CA . GLY A 1 169 ? -30.345 -4.588 34.743 1.00 70.00 169 GLY A CA 1
ATOM 1291 C C . GLY A 1 169 ? -30.138 -5.234 33.363 1.00 70.00 169 GLY A C 1
ATOM 1292 O O . GLY A 1 169 ? -29.512 -6.292 33.275 1.00 70.00 169 GLY A O 1
ATOM 1293 N N . GLN A 1 170 ? -30.622 -4.608 32.284 1.00 84.38 170 GLN A N 1
ATOM 1294 C CA . GLN A 1 170 ? -30.338 -4.995 30.896 1.00 84.38 170 GLN A CA 1
ATOM 1295 C C . GLN A 1 170 ? -29.360 -4.019 30.217 1.00 84.38 170 GLN A C 1
ATOM 1297 O O . GLN A 1 170 ? -29.719 -2.904 29.840 1.00 84.38 170 GLN A O 1
ATOM 1302 N N . GLY A 1 171 ? -28.104 -4.439 30.072 1.00 88.56 171 GLY A N 1
ATOM 1303 C CA . GLY A 1 171 ? -27.065 -3.725 29.329 1.00 88.56 171 GLY A CA 1
ATOM 1304 C C . GLY A 1 171 ? -26.958 -4.182 27.877 1.00 88.56 171 GLY A C 1
ATOM 1305 O O . GLY A 1 171 ? -27.513 -5.207 27.474 1.00 88.56 171 GLY A O 1
ATOM 1306 N N . ARG A 1 172 ? -26.196 -3.437 27.073 1.00 92.12 172 ARG A N 1
ATOM 1307 C CA . ARG A 1 172 ? -25.915 -3.797 25.678 1.00 92.12 172 ARG A CA 1
ATOM 1308 C C . ARG A 1 172 ? -24.469 -3.511 25.306 1.00 92.12 172 ARG A C 1
ATOM 1310 O O . ARG A 1 172 ? -23.945 -2.438 25.593 1.00 92.12 172 ARG A O 1
ATOM 1317 N N . LEU A 1 173 ? -23.852 -4.450 24.599 1.00 94.81 173 LEU A N 1
ATOM 1318 C CA . LEU A 1 173 ? -22.571 -4.255 23.931 1.00 94.81 173 LEU A CA 1
ATOM 1319 C C . LEU A 1 173 ? -22.796 -4.133 22.429 1.00 94.81 173 LEU A C 1
ATOM 1321 O O . LEU A 1 173 ? -23.406 -5.002 21.801 1.00 94.81 173 LEU A O 1
ATOM 1325 N N . VAL A 1 174 ? -22.260 -3.065 21.856 1.00 95.25 174 VAL A N 1
ATOM 1326 C CA . VAL A 1 174 ? -22.184 -2.864 20.414 1.00 95.25 174 VAL A CA 1
ATOM 1327 C C . VAL A 1 174 ? -20.766 -3.193 19.978 1.00 95.25 174 VAL A C 1
ATOM 1329 O O . VAL A 1 174 ? -19.786 -2.680 20.527 1.00 95.25 174 VAL A O 1
ATOM 1332 N N . CYS A 1 175 ? -20.660 -4.090 19.008 1.00 96.56 175 CYS A N 1
ATOM 1333 C CA . CYS A 1 175 ? -19.396 -4.622 18.537 1.00 96.56 175 CYS A CA 1
ATOM 1334 C C . CYS A 1 175 ? -19.208 -4.328 17.046 1.00 96.56 175 CYS A C 1
ATOM 1336 O O . CYS A 1 175 ? -20.152 -4.402 16.256 1.00 96.56 175 CYS A O 1
ATOM 1338 N N . ARG A 1 176 ? -17.964 -4.051 16.652 1.00 95.94 176 ARG A N 1
ATOM 1339 C CA . ARG A 1 176 ? -17.546 -3.840 15.259 1.00 95.94 176 ARG A CA 1
ATOM 1340 C C . ARG A 1 176 ? -16.596 -4.947 14.837 1.00 95.94 176 ARG A C 1
ATOM 1342 O O . ARG A 1 176 ? -15.810 -5.435 15.652 1.00 95.94 176 ARG A O 1
ATOM 1349 N N . GLY A 1 177 ? -16.654 -5.357 13.574 1.00 95.38 177 GLY A N 1
ATOM 1350 C CA . GLY A 1 177 ? -15.728 -6.365 13.062 1.00 95.38 177 GLY A CA 1
ATOM 1351 C C . GLY A 1 177 ? -14.271 -5.900 13.065 1.00 95.38 177 GLY A C 1
ATOM 1352 O O . GLY A 1 177 ? -13.976 -4.711 13.140 1.00 95.38 177 GLY A O 1
ATOM 1353 N N . ASP A 1 178 ? -13.338 -6.846 12.962 1.00 92.06 178 ASP A N 1
ATOM 1354 C CA . ASP A 1 178 ? -11.896 -6.558 13.052 1.00 92.06 178 ASP A CA 1
ATOM 1355 C C . ASP A 1 178 ? -11.401 -5.542 12.006 1.00 92.06 178 ASP A C 1
ATOM 1357 O O . ASP A 1 178 ? -10.492 -4.764 12.293 1.00 92.06 178 ASP A O 1
ATOM 1361 N N . TYR A 1 179 ? -11.998 -5.516 10.810 1.00 91.06 179 TYR A N 1
ATOM 1362 C CA . TYR A 1 179 ? -11.591 -4.589 9.749 1.00 91.06 179 TYR A CA 1
ATOM 1363 C C . TYR A 1 179 ? -11.818 -3.115 10.108 1.00 91.06 179 TYR A C 1
ATOM 1365 O O . TYR A 1 179 ? -11.082 -2.262 9.616 1.00 91.06 179 TYR A O 1
ATOM 1373 N N . ASP A 1 180 ? -12.751 -2.813 11.016 1.00 91.25 180 ASP A N 1
ATOM 1374 C CA . ASP A 1 180 ? -12.980 -1.455 11.526 1.00 91.25 180 ASP A CA 1
ATOM 1375 C C . ASP A 1 180 ? -11.718 -0.861 12.179 1.00 91.25 180 ASP A C 1
ATOM 1377 O O . ASP A 1 180 ? -11.457 0.338 12.086 1.00 91.25 180 ASP A O 1
ATOM 1381 N N . ILE A 1 181 ? -10.854 -1.709 12.752 1.00 89.25 181 ILE A N 1
ATOM 1382 C CA . ILE A 1 181 ? -9.597 -1.280 13.379 1.00 89.25 181 ILE A CA 1
ATOM 1383 C C . ILE A 1 181 ? -8.651 -0.636 12.356 1.00 89.25 181 ILE A C 1
ATOM 1385 O O . ILE A 1 181 ? -7.902 0.278 12.707 1.00 89.25 181 ILE A O 1
ATOM 1389 N N . LEU A 1 182 ? -8.687 -1.066 11.089 1.00 89.50 182 LEU A N 1
ATOM 1390 C CA . LEU A 1 182 ? -7.841 -0.489 10.040 1.00 89.50 182 LEU A CA 1
ATOM 1391 C C . LEU A 1 182 ? -8.208 0.970 9.749 1.00 89.50 182 LEU A C 1
ATOM 1393 O O . LEU A 1 182 ? -7.320 1.764 9.455 1.00 89.50 182 LEU A O 1
ATOM 1397 N N . GLY A 1 183 ? -9.483 1.344 9.901 1.00 88.69 183 GLY A N 1
ATOM 1398 C CA . GLY A 1 183 ? -9.949 2.724 9.730 1.00 88.69 183 GLY A CA 1
ATOM 1399 C C . GLY A 1 183 ? -9.421 3.698 10.789 1.00 88.69 183 GLY A C 1
ATOM 1400 O O . GLY A 1 183 ? -9.509 4.909 10.612 1.00 88.69 183 GLY A O 1
ATOM 1401 N N . ARG A 1 184 ? -8.832 3.185 11.875 1.00 89.81 184 ARG A N 1
ATOM 1402 C CA . ARG A 1 184 ? -8.307 3.981 12.996 1.00 89.81 184 ARG A CA 1
ATOM 1403 C C . ARG A 1 184 ? -6.861 4.413 12.808 1.00 89.81 184 ARG A C 1
ATOM 1405 O O . ARG A 1 184 ? -6.342 5.142 13.649 1.00 89.81 184 ARG A O 1
ATOM 1412 N N . ARG A 1 185 ? -6.185 3.931 11.762 1.00 90.62 185 ARG A N 1
ATOM 1413 C CA . ARG A 1 185 ? -4.768 4.201 11.502 1.00 90.62 185 ARG A CA 1
ATOM 1414 C C . ARG A 1 185 ? -4.575 4.748 10.100 1.00 90.62 185 ARG A C 1
ATOM 1416 O O . ARG A 1 185 ? -5.169 4.263 9.141 1.00 90.62 185 ARG A O 1
ATOM 1423 N N . TYR A 1 186 ? -3.694 5.729 9.967 1.00 90.25 186 TYR A N 1
ATOM 1424 C CA . TYR A 1 186 ? -3.301 6.239 8.665 1.00 90.25 186 TYR A CA 1
ATOM 1425 C C . TYR A 1 186 ? -2.251 5.330 8.040 1.00 90.25 186 TYR A C 1
ATOM 1427 O O . TYR A 1 186 ? -1.259 4.951 8.665 1.00 90.25 186 TYR A O 1
ATOM 1435 N N . TYR A 1 187 ? -2.437 5.036 6.757 1.00 88.50 187 TYR A N 1
ATOM 1436 C CA . TYR A 1 187 ? -1.401 4.400 5.961 1.00 88.50 187 TYR A CA 1
ATOM 1437 C C . TYR A 1 187 ? -0.166 5.309 5.873 1.00 88.50 187 TYR A C 1
ATOM 1439 O O . TYR A 1 187 ? -0.274 6.515 5.627 1.00 88.50 187 TYR A O 1
ATOM 1447 N N . SER A 1 188 ? 1.016 4.724 6.055 1.00 81.38 188 SER A N 1
ATOM 1448 C CA . SER A 1 188 ? 2.287 5.383 5.767 1.00 81.38 188 SER A CA 1
ATOM 1449 C C . SER A 1 188 ? 3.087 4.541 4.778 1.00 81.38 188 SER A C 1
ATOM 1451 O O . SER A 1 188 ? 3.131 3.318 4.890 1.00 81.38 188 SER A O 1
ATOM 1453 N N . GLN A 1 189 ? 3.704 5.210 3.803 1.00 84.25 189 GLN A N 1
ATOM 1454 C CA . GLN A 1 189 ? 4.647 4.615 2.860 1.00 84.25 189 GLN A CA 1
ATOM 1455 C C . GLN A 1 189 ? 6.018 5.268 3.083 1.00 84.25 189 GLN A C 1
ATOM 1457 O O . GLN A 1 189 ? 6.287 6.331 2.515 1.00 84.25 189 GLN A O 1
ATOM 1462 N N . PRO A 1 190 ? 6.872 4.687 3.946 1.00 76.12 190 PRO A N 1
ATOM 1463 C CA . PRO A 1 190 ? 8.188 5.242 4.253 1.00 76.12 190 PRO A CA 1
ATOM 1464 C C . PRO A 1 190 ? 9.108 5.339 3.034 1.00 76.12 190 PRO A C 1
ATOM 1466 O O . PRO A 1 190 ? 9.935 6.242 2.984 1.00 76.12 190 PRO A O 1
ATOM 1469 N N . ALA A 1 191 ? 8.932 4.468 2.032 1.00 74.00 191 ALA A N 1
ATOM 1470 C CA . ALA A 1 191 ? 9.686 4.522 0.776 1.00 74.00 191 ALA A CA 1
ATOM 1471 C C . ALA A 1 191 ? 9.339 5.751 -0.092 1.00 74.00 191 ALA A C 1
ATOM 1473 O O . ALA A 1 191 ? 9.935 5.957 -1.147 1.00 74.00 191 ALA A O 1
ATOM 1474 N N . GLY A 1 192 ? 8.380 6.573 0.346 1.00 68.50 192 GLY A N 1
ATOM 1475 C CA . GLY A 1 192 ? 7.845 7.677 -0.432 1.00 68.50 192 GLY A CA 1
ATOM 1476 C C . GLY A 1 192 ? 6.908 7.196 -1.538 1.00 68.50 192 GLY A C 1
ATOM 1477 O O . GLY A 1 192 ? 6.617 6.012 -1.690 1.00 68.50 192 GLY A O 1
ATOM 1478 N N . TYR A 1 193 ? 6.393 8.146 -2.306 1.00 60.38 193 TYR A N 1
ATOM 1479 C CA . TYR A 1 193 ? 5.658 7.845 -3.527 1.00 60.38 193 TYR A CA 1
ATOM 1480 C C . TYR A 1 193 ? 6.602 8.048 -4.708 1.00 60.38 193 TYR A C 1
ATOM 1482 O O . TYR A 1 193 ? 7.376 9.007 -4.737 1.00 60.38 193 TYR A O 1
ATOM 1490 N N . ILE A 1 194 ? 6.536 7.151 -5.685 1.00 68.12 194 ILE A N 1
ATOM 1491 C CA . ILE A 1 194 ? 7.207 7.355 -6.964 1.00 68.12 194 ILE A CA 1
ATOM 1492 C C . ILE A 1 194 ? 6.347 8.350 -7.741 1.00 68.12 194 ILE A C 1
ATOM 1494 O O . ILE A 1 194 ? 5.191 8.065 -8.047 1.00 68.12 194 ILE A O 1
ATOM 1498 N N . ALA A 1 195 ? 6.892 9.529 -8.031 1.00 61.22 195 ALA A N 1
ATOM 1499 C CA . ALA A 1 195 ? 6.252 10.488 -8.919 1.00 61.22 195 ALA A CA 1
ATOM 1500 C C . ALA A 1 195 ? 7.243 11.118 -9.878 1.00 61.22 195 ALA A C 1
ATOM 1502 O O . ALA A 1 195 ? 8.351 11.502 -9.503 1.00 61.22 195 ALA A O 1
ATOM 1503 N N . ASN A 1 196 ? 6.778 11.289 -11.110 1.00 56.47 196 ASN A N 1
ATOM 1504 C CA . ASN A 1 196 ? 7.446 12.106 -12.099 1.00 56.47 196 ASN A CA 1
ATOM 1505 C C . ASN A 1 196 ? 7.174 13.580 -11.769 1.00 56.47 196 ASN A C 1
ATOM 1507 O O . ASN A 1 196 ? 6.045 14.055 -11.884 1.00 56.47 196 ASN A O 1
ATOM 1511 N N . LYS A 1 197 ? 8.198 14.281 -11.278 1.00 54.91 197 LYS A N 1
ATOM 1512 C CA . LYS A 1 197 ? 8.087 15.669 -10.809 1.00 54.91 197 LYS A CA 1
ATOM 1513 C C . LYS A 1 197 ? 8.737 16.697 -11.733 1.00 54.91 197 LYS A C 1
ATOM 1515 O O . LYS A 1 197 ? 8.794 17.863 -11.355 1.00 54.91 197 LYS A O 1
ATOM 1520 N N . VAL A 1 198 ? 9.253 16.289 -12.893 1.00 56.94 198 VAL A N 1
ATOM 1521 C CA . VAL A 1 198 ? 10.185 17.146 -13.643 1.00 56.94 198 VAL A CA 1
ATOM 1522 C C . VAL A 1 198 ? 9.519 17.856 -14.821 1.00 56.94 198 VAL A C 1
ATOM 1524 O O . VAL A 1 198 ? 9.936 18.960 -15.163 1.00 56.94 198 VAL A O 1
ATOM 1527 N N . THR A 1 199 ? 8.429 17.336 -15.398 1.00 57.25 199 THR A N 1
ATOM 1528 C CA . THR A 1 199 ? 7.668 18.079 -16.422 1.00 57.25 199 THR A CA 1
ATOM 1529 C C . THR A 1 199 ? 6.228 17.565 -16.531 1.00 57.25 199 THR A C 1
ATOM 1531 O O . THR A 1 199 ? 6.030 16.348 -16.593 1.00 57.25 199 THR A O 1
ATOM 1534 N N . PRO A 1 200 ? 5.205 18.441 -16.578 1.00 56.69 200 PRO A N 1
ATOM 1535 C CA . PRO A 1 200 ? 3.870 18.035 -17.006 1.00 56.69 200 PRO A CA 1
ATOM 1536 C C . PRO A 1 200 ? 3.960 17.349 -18.378 1.00 56.69 200 PRO A C 1
ATOM 1538 O O . PRO A 1 200 ? 4.590 17.888 -19.282 1.00 56.69 200 PRO A O 1
ATOM 1541 N N . ASN A 1 201 ? 3.335 16.180 -18.532 1.00 56.91 201 ASN A N 1
ATOM 1542 C CA . ASN A 1 201 ? 3.275 15.407 -19.784 1.00 56.91 201 ASN A CA 1
ATOM 1543 C C . ASN A 1 201 ? 4.599 14.794 -20.289 1.00 56.91 201 ASN A C 1
ATOM 1545 O O . ASN A 1 201 ? 4.663 14.393 -21.449 1.00 56.91 201 ASN A O 1
ATOM 1549 N N . ALA A 1 202 ? 5.642 14.670 -19.458 1.00 63.81 202 ALA A N 1
ATOM 1550 C CA . ALA A 1 202 ? 6.817 13.887 -19.848 1.00 63.81 202 ALA A CA 1
ATOM 1551 C C . ALA A 1 202 ? 6.479 12.388 -19.925 1.00 63.81 202 ALA A C 1
ATOM 1553 O O . ALA A 1 202 ? 5.953 11.806 -18.970 1.00 63.81 202 ALA A O 1
ATOM 1554 N N . ARG A 1 203 ? 6.822 11.767 -21.058 1.00 68.75 203 ARG A N 1
ATOM 1555 C CA . ARG A 1 203 ? 6.812 10.312 -21.243 1.00 68.75 203 ARG A CA 1
ATOM 1556 C C . ARG A 1 203 ? 7.754 9.671 -20.222 1.00 68.75 203 ARG A C 1
ATOM 1558 O O . ARG A 1 203 ? 8.830 10.194 -19.948 1.00 68.75 203 ARG A O 1
ATOM 1565 N N . ALA A 1 204 ? 7.325 8.563 -19.626 1.00 67.12 204 ALA A N 1
ATOM 1566 C CA . ALA A 1 204 ? 8.153 7.772 -18.729 1.00 67.12 204 ALA A CA 1
ATOM 1567 C C . ALA A 1 204 ? 7.875 6.287 -18.954 1.00 67.12 204 ALA A C 1
ATOM 1569 O O . ALA A 1 204 ? 6.731 5.837 -18.855 1.00 67.12 204 ALA A O 1
ATOM 1570 N N . LEU A 1 205 ? 8.934 5.530 -19.215 1.00 72.19 205 LEU A N 1
ATOM 1571 C CA . LEU A 1 205 ? 8.898 4.076 -19.251 1.00 72.19 205 LEU A CA 1
ATOM 1572 C C . LEU A 1 205 ? 8.800 3.532 -17.821 1.00 72.19 205 LEU A C 1
ATOM 1574 O O . LEU A 1 205 ? 9.768 3.544 -17.061 1.00 72.19 205 LEU A O 1
ATOM 1578 N N . LEU A 1 206 ? 7.608 3.081 -17.429 1.00 72.88 206 LEU A N 1
ATOM 1579 C CA . LEU A 1 206 ? 7.367 2.487 -16.115 1.00 72.88 206 LEU A CA 1
ATOM 1580 C C . LEU A 1 206 ? 7.435 0.967 -16.196 1.00 72.88 206 LEU A C 1
ATOM 1582 O O . LEU A 1 206 ? 6.708 0.350 -16.968 1.00 72.88 206 LEU A O 1
ATOM 1586 N N . GLY A 1 207 ? 8.287 0.370 -15.362 1.00 78.31 207 GLY A N 1
ATOM 1587 C CA . GLY A 1 207 ? 8.422 -1.087 -15.284 1.00 78.31 207 GLY A CA 1
ATOM 1588 C C . GLY A 1 207 ? 8.980 -1.731 -16.555 1.00 78.31 207 GLY A C 1
ATOM 1589 O O . GLY A 1 207 ? 8.888 -2.945 -16.703 1.00 78.31 207 GLY A O 1
ATOM 1590 N N . TRP A 1 208 ? 9.542 -0.934 -17.465 1.00 85.62 208 TRP A N 1
ATOM 1591 C CA . TRP A 1 208 ? 10.171 -1.432 -18.676 1.00 85.62 208 TRP A CA 1
ATOM 1592 C C . TRP A 1 208 ? 11.625 -1.813 -18.400 1.00 85.62 208 TRP A C 1
ATOM 1594 O O . TRP A 1 208 ? 12.374 -1.069 -17.766 1.00 85.62 208 TRP A O 1
ATOM 1604 N N . GLY A 1 209 ? 12.013 -2.982 -18.886 1.00 88.38 209 GLY A N 1
ATOM 1605 C CA . GLY A 1 209 ? 13.363 -3.507 -18.801 1.00 88.38 209 GLY A CA 1
ATOM 1606 C C . GLY A 1 209 ? 13.388 -4.935 -19.322 1.00 88.38 209 GLY A C 1
ATOM 1607 O O . GLY A 1 209 ? 12.364 -5.619 -19.347 1.00 88.38 209 GLY A O 1
ATOM 1608 N N . PHE A 1 210 ? 14.559 -5.391 -19.740 1.00 90.00 210 PHE A N 1
ATOM 1609 C CA . PHE A 1 210 ? 14.765 -6.759 -20.190 1.00 90.00 210 PHE A CA 1
ATOM 1610 C C . PHE A 1 210 ? 16.146 -7.250 -19.757 1.00 90.00 210 PHE A C 1
ATOM 1612 O O . PHE A 1 210 ? 17.004 -6.478 -19.331 1.00 90.00 210 PHE A O 1
ATOM 1619 N N . THR A 1 211 ? 16.355 -8.559 -19.849 1.00 91.69 211 THR A N 1
ATOM 1620 C CA . THR A 1 211 ? 17.670 -9.185 -19.701 1.00 91.69 211 THR A CA 1
ATOM 1621 C C . THR A 1 211 ? 17.995 -9.880 -21.012 1.00 91.69 211 THR A C 1
ATOM 1623 O O . THR A 1 211 ? 17.235 -10.732 -21.459 1.00 91.69 211 THR A O 1
ATOM 1626 N N . GLY A 1 212 ? 19.099 -9.492 -21.640 1.00 88.88 212 GLY A N 1
ATOM 1627 C CA . GLY A 1 212 ? 19.506 -9.994 -22.946 1.00 88.88 212 GLY A CA 1
ATOM 1628 C C . GLY A 1 212 ? 20.917 -9.540 -23.297 1.00 88.88 212 GLY A C 1
ATOM 1629 O O . GLY A 1 212 ? 21.533 -8.772 -22.556 1.00 88.88 212 GLY A O 1
ATOM 1630 N N . LEU A 1 213 ? 21.434 -10.037 -24.419 1.00 90.50 213 LEU A N 1
ATOM 1631 C CA . LEU A 1 213 ? 22.719 -9.589 -24.945 1.00 90.50 213 LEU A CA 1
ATOM 1632 C C . LEU A 1 213 ? 22.555 -8.228 -25.625 1.00 90.50 213 LEU A C 1
ATOM 1634 O O . LEU A 1 213 ? 21.615 -8.023 -26.396 1.00 90.50 213 LEU A O 1
ATOM 1638 N N . CYS A 1 214 ? 23.495 -7.326 -25.357 1.00 90.94 214 CYS A N 1
ATOM 1639 C CA . CYS A 1 214 ? 23.597 -6.041 -26.036 1.00 90.94 214 CYS A CA 1
ATOM 1640 C C . CYS A 1 214 ? 25.027 -5.842 -26.550 1.00 90.94 214 CYS A C 1
ATOM 1642 O O . CYS A 1 214 ? 25.992 -6.160 -25.848 1.00 90.94 214 CYS A O 1
ATOM 1644 N N . GLY A 1 215 ? 25.150 -5.318 -27.766 1.00 91.19 215 GLY A N 1
ATOM 1645 C CA . GLY A 1 215 ? 26.404 -4.905 -28.387 1.00 91.19 215 GLY A CA 1
ATOM 1646 C C . GLY A 1 215 ? 26.658 -3.410 -28.204 1.00 91.19 215 GLY A C 1
ATOM 1647 O O . GLY A 1 215 ? 25.722 -2.641 -28.013 1.00 91.19 215 GLY A O 1
ATOM 1648 N N . PHE A 1 216 ? 27.924 -2.997 -28.259 1.00 91.81 216 PHE A N 1
ATOM 1649 C CA . PHE A 1 216 ? 28.326 -1.594 -28.130 1.00 91.81 216 PHE A CA 1
ATOM 1650 C C . PHE A 1 216 ? 29.296 -1.242 -29.250 1.00 91.81 216 PHE A C 1
ATOM 1652 O O . PHE A 1 216 ? 30.325 -1.908 -29.407 1.00 91.81 216 PHE A O 1
ATOM 1659 N N . SER A 1 217 ? 28.976 -0.197 -29.996 1.00 90.56 217 SER A N 1
ATOM 1660 C CA . SER A 1 217 ? 29.777 0.322 -31.101 1.00 90.56 217 SER A CA 1
ATOM 1661 C C . SER A 1 217 ? 30.568 1.574 -30.680 1.00 90.56 217 SER A C 1
ATOM 1663 O O . SER A 1 217 ? 30.231 2.226 -29.681 1.00 90.56 217 SER A O 1
ATOM 1665 N N . PRO A 1 218 ? 31.646 1.932 -31.405 1.00 87.94 218 PRO A N 1
ATOM 1666 C CA . PRO A 1 218 ? 32.480 3.093 -31.081 1.00 87.94 218 PRO A CA 1
ATOM 1667 C C . PRO A 1 218 ? 31.758 4.442 -31.200 1.00 87.94 218 PRO A C 1
ATOM 1669 O O . PRO A 1 218 ? 32.143 5.395 -30.525 1.00 87.94 218 PRO A O 1
ATOM 1672 N N . ASP A 1 219 ? 30.705 4.521 -32.018 1.00 87.06 219 ASP A N 1
ATOM 1673 C CA . ASP A 1 219 ? 29.861 5.712 -32.194 1.00 87.06 219 ASP A CA 1
ATOM 1674 C C . ASP A 1 219 ? 28.904 5.961 -31.010 1.00 87.06 219 ASP A C 1
ATOM 1676 O O . ASP A 1 219 ? 28.224 6.983 -30.961 1.00 87.06 219 ASP A O 1
ATOM 1680 N N . GLY A 1 220 ? 28.882 5.056 -30.025 1.00 88.12 220 GLY A N 1
ATOM 1681 C CA . GLY A 1 220 ? 28.100 5.190 -28.801 1.00 88.12 220 GLY A CA 1
ATOM 1682 C C . GLY A 1 220 ? 26.734 4.508 -28.834 1.00 88.12 220 GLY A C 1
ATOM 1683 O O . GLY A 1 220 ? 26.050 4.546 -27.804 1.00 88.12 220 GLY A O 1
ATOM 1684 N N . ARG A 1 221 ? 26.354 3.850 -29.940 1.00 91.06 221 ARG A N 1
ATOM 1685 C CA . ARG A 1 221 ? 25.105 3.080 -30.022 1.00 91.06 221 ARG A CA 1
ATOM 1686 C C . ARG A 1 221 ? 25.146 1.798 -29.198 1.00 91.06 221 ARG A C 1
ATOM 1688 O O . ARG A 1 221 ? 26.202 1.263 -28.837 1.00 91.06 221 ARG A O 1
ATOM 1695 N N . VAL A 1 222 ? 23.951 1.319 -28.863 1.00 93.31 222 VAL A N 1
ATOM 1696 C CA . VAL A 1 222 ? 23.744 0.086 -28.108 1.00 93.31 222 VAL A CA 1
ATOM 1697 C C . VAL A 1 222 ? 22.855 -0.817 -28.941 1.00 93.31 222 VAL A C 1
ATOM 1699 O O . VAL A 1 222 ? 21.679 -0.544 -29.075 1.00 93.31 222 VAL A O 1
ATOM 1702 N N . HIS A 1 223 ? 23.388 -1.916 -29.460 1.00 93.56 223 HIS A N 1
ATOM 1703 C CA . HIS A 1 223 ? 22.651 -2.801 -30.363 1.00 93.56 223 HIS A CA 1
ATOM 1704 C C . HIS A 1 223 ? 22.008 -3.966 -29.603 1.00 93.56 223 HIS A C 1
ATOM 1706 O O . HIS A 1 223 ? 22.612 -4.534 -28.690 1.00 93.56 223 HIS A O 1
ATOM 1712 N N . ASN A 1 224 ? 20.814 -4.388 -30.010 1.00 94.19 224 ASN A N 1
ATOM 1713 C CA . ASN A 1 224 ? 20.152 -5.604 -29.559 1.00 94.19 224 ASN A CA 1
ATOM 1714 C C . ASN A 1 224 ? 19.579 -6.376 -30.758 1.00 94.19 224 ASN A C 1
ATOM 1716 O O . ASN A 1 224 ? 18.627 -5.954 -31.409 1.00 94.19 224 ASN A O 1
ATOM 1720 N N . LEU A 1 225 ? 20.122 -7.569 -31.011 1.00 94.19 225 LEU A N 1
ATOM 1721 C CA . LEU A 1 225 ? 19.714 -8.390 -32.157 1.00 94.19 225 LEU A CA 1
ATOM 1722 C C . LEU A 1 225 ? 18.309 -8.998 -32.034 1.00 94.19 225 LEU A C 1
ATOM 1724 O O . LEU A 1 225 ? 17.824 -9.580 -32.996 1.00 94.19 225 LEU A O 1
ATOM 1728 N N . ASP A 1 226 ? 17.655 -8.898 -30.877 1.00 93.25 226 ASP A N 1
ATOM 1729 C CA . ASP A 1 226 ? 16.281 -9.376 -30.668 1.00 93.25 226 ASP A CA 1
ATOM 1730 C C . ASP A 1 226 ? 15.243 -8.243 -30.738 1.00 93.25 226 ASP A C 1
ATOM 1732 O O . ASP A 1 226 ? 14.064 -8.456 -30.458 1.00 93.25 226 ASP A O 1
ATOM 1736 N N . ALA A 1 227 ? 15.676 -7.049 -31.149 1.00 92.50 227 ALA A N 1
ATOM 1737 C CA . ALA A 1 227 ? 14.857 -5.862 -31.338 1.00 92.50 227 ALA A CA 1
ATOM 1738 C C . ALA A 1 227 ? 14.134 -5.345 -30.071 1.00 92.50 227 ALA A C 1
ATOM 1740 O O . ALA A 1 227 ? 13.094 -4.687 -30.157 1.00 92.50 227 ALA A O 1
ATOM 1741 N N . TYR A 1 228 ? 14.685 -5.553 -28.870 1.00 91.88 228 TYR A N 1
ATOM 1742 C CA . TYR A 1 228 ? 14.011 -5.153 -27.626 1.00 91.88 228 TYR A CA 1
ATOM 1743 C C . TYR A 1 228 ? 13.886 -3.643 -27.407 1.00 91.88 228 TYR A C 1
ATOM 1745 O O . TYR A 1 228 ? 13.056 -3.224 -26.598 1.00 91.88 228 TYR A O 1
ATOM 1753 N N . PHE A 1 229 ? 14.648 -2.809 -28.119 1.00 91.88 229 PHE A N 1
ATOM 1754 C CA . PHE A 1 229 ? 14.617 -1.360 -27.922 1.00 91.88 229 PHE A CA 1
ATOM 1755 C C . PHE A 1 229 ? 13.408 -0.642 -28.526 1.00 91.88 229 PHE A C 1
ATOM 1757 O O . PHE A 1 229 ? 13.265 0.544 -28.276 1.00 91.88 229 PHE A O 1
ATOM 1764 N N . ALA A 1 230 ? 12.475 -1.322 -29.202 1.00 88.31 230 ALA A N 1
ATOM 1765 C CA . ALA A 1 230 ? 11.355 -0.687 -29.915 1.00 88.31 230 ALA A CA 1
ATOM 1766 C C . ALA A 1 230 ? 10.450 0.229 -29.057 1.00 88.31 230 ALA A C 1
ATOM 1768 O O . ALA A 1 230 ? 9.740 1.079 -29.588 1.00 88.31 230 ALA A O 1
ATOM 1769 N N . ALA A 1 231 ? 10.451 0.057 -27.733 1.00 87.12 231 ALA A N 1
ATOM 1770 C CA . ALA A 1 231 ? 9.692 0.899 -26.810 1.00 87.12 231 ALA A CA 1
ATOM 1771 C C . ALA A 1 231 ? 10.459 2.142 -26.331 1.00 87.12 231 ALA A C 1
ATOM 1773 O O . ALA A 1 231 ? 9.905 2.912 -25.551 1.00 87.12 231 ALA A O 1
ATOM 1774 N N . LEU A 1 232 ? 11.714 2.339 -26.725 1.00 90.25 232 LEU A N 1
ATOM 1775 C CA . LEU A 1 232 ? 12.497 3.508 -26.342 1.00 90.25 232 LEU A CA 1
ATOM 1776 C C . LEU A 1 232 ? 12.193 4.702 -27.244 1.00 90.25 232 LEU A C 1
ATOM 1778 O O . LEU A 1 232 ? 11.822 4.548 -28.402 1.00 90.25 232 LEU A O 1
ATOM 1782 N N . ASP A 1 233 ? 12.340 5.895 -26.688 1.00 88.69 233 ASP A N 1
ATOM 1783 C CA . ASP A 1 233 ? 12.200 7.169 -27.385 1.00 88.69 233 ASP A CA 1
ATOM 1784 C C . ASP A 1 233 ? 13.240 8.159 -26.849 1.00 88.69 233 ASP A C 1
ATOM 1786 O O . ASP A 1 233 ? 13.849 7.954 -25.791 1.00 88.69 233 ASP A O 1
ATOM 1790 N N . VAL A 1 234 ? 13.441 9.251 -27.578 1.00 89.06 234 VAL A N 1
ATOM 1791 C CA . VAL A 1 234 ? 14.414 10.287 -27.236 1.00 89.06 234 VAL A CA 1
ATOM 1792 C C . VAL A 1 234 ? 14.143 10.820 -25.824 1.00 89.06 234 VAL A C 1
ATOM 1794 O O . VAL A 1 234 ? 13.009 11.134 -25.455 1.00 89.06 234 VAL A O 1
ATOM 1797 N N . ASN A 1 235 ? 15.216 10.986 -25.047 1.00 86.44 235 ASN A N 1
ATOM 1798 C CA . ASN A 1 235 ? 15.259 11.368 -23.628 1.00 86.44 235 ASN A CA 1
ATOM 1799 C C . ASN A 1 235 ? 14.924 10.271 -22.609 1.00 86.44 235 ASN A C 1
ATOM 1801 O O . ASN A 1 235 ? 15.032 10.530 -21.403 1.00 86.44 235 ASN A O 1
ATOM 1805 N N . ASP A 1 236 ? 14.571 9.056 -23.029 1.00 86.94 236 ASP A N 1
ATOM 1806 C CA . ASP A 1 236 ? 14.492 7.949 -22.080 1.00 86.94 236 ASP A CA 1
ATOM 1807 C C . ASP A 1 236 ? 15.864 7.684 -21.452 1.00 86.94 236 ASP A C 1
ATOM 1809 O O . ASP A 1 236 ? 16.912 7.827 -22.085 1.00 86.94 236 ASP A O 1
ATOM 1813 N N . ARG A 1 237 ? 15.869 7.292 -20.175 1.00 86.62 237 ARG A N 1
ATOM 1814 C CA . ARG A 1 237 ? 17.098 6.941 -19.457 1.00 86.62 237 ARG A CA 1
ATOM 1815 C C . ARG A 1 237 ? 17.201 5.436 -19.306 1.00 86.62 237 ARG A C 1
ATOM 1817 O O . ARG A 1 237 ? 16.310 4.810 -18.737 1.00 86.62 237 ARG A O 1
ATOM 1824 N N . LEU A 1 238 ? 18.322 4.881 -19.747 1.00 88.00 238 LEU A N 1
ATOM 1825 C CA . LEU A 1 238 ? 18.629 3.460 -19.647 1.00 88.00 238 LEU A CA 1
ATOM 1826 C C . LEU 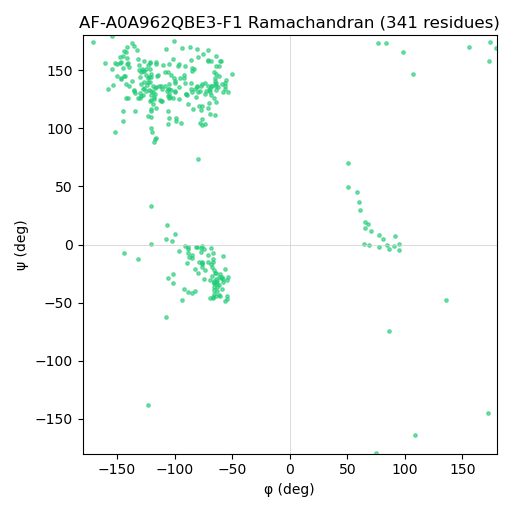A 1 238 ? 19.715 3.241 -18.606 1.00 88.00 238 LEU A C 1
ATOM 1828 O O . LEU A 1 238 ? 20.725 3.946 -18.586 1.00 88.00 238 LEU A O 1
ATOM 1832 N N . GLN A 1 239 ? 19.530 2.223 -17.775 1.00 91.31 239 GLN A N 1
ATOM 1833 C CA . GLN A 1 239 ? 20.581 1.709 -16.910 1.00 91.31 239 GLN A CA 1
ATOM 1834 C C . GLN A 1 239 ? 21.071 0.379 -17.472 1.00 91.31 239 GLN A C 1
ATOM 1836 O O . GLN A 1 239 ? 20.336 -0.605 -17.488 1.00 91.31 239 GLN A O 1
ATOM 1841 N N . ILE A 1 240 ? 22.330 0.345 -17.893 1.00 91.00 240 ILE A N 1
ATOM 1842 C CA . ILE A 1 240 ? 22.976 -0.845 -18.437 1.00 91.00 240 ILE A CA 1
ATOM 1843 C C . ILE A 1 240 ? 23.830 -1.472 -17.337 1.00 91.00 240 ILE A C 1
ATOM 1845 O O . ILE A 1 240 ? 24.599 -0.789 -16.655 1.00 91.00 240 ILE A O 1
ATOM 1849 N N . SER A 1 241 ? 23.679 -2.780 -17.142 1.00 91.19 241 SER A N 1
ATOM 1850 C CA . SER A 1 241 ? 24.416 -3.544 -16.135 1.00 91.19 241 SER A CA 1
ATOM 1851 C C . SER A 1 241 ? 24.685 -4.973 -16.613 1.00 91.19 241 SER A C 1
ATOM 1853 O O . SER A 1 241 ? 24.028 -5.449 -17.534 1.00 91.19 241 SER A O 1
ATOM 1855 N N . GLY A 1 242 ? 25.656 -5.652 -15.996 1.00 87.31 242 GLY A N 1
ATOM 1856 C CA . GLY A 1 242 ? 26.021 -7.035 -16.331 1.00 87.31 242 GLY A CA 1
ATOM 1857 C C . GLY A 1 242 ? 27.109 -7.182 -17.403 1.00 87.31 242 GLY A C 1
ATOM 1858 O O . GLY A 1 242 ? 27.536 -8.298 -17.679 1.00 87.31 242 GLY A O 1
ATOM 1859 N N . SER A 1 243 ? 27.608 -6.078 -17.965 1.00 83.56 243 SER A N 1
ATOM 1860 C CA . SER A 1 243 ? 28.800 -6.059 -18.819 1.00 83.56 243 SER A CA 1
ATOM 1861 C C . SER A 1 243 ? 30.078 -5.956 -17.975 1.00 83.56 243 SER A C 1
ATOM 1863 O O . SER A 1 243 ? 30.074 -5.370 -16.890 1.00 83.56 243 SER A O 1
ATOM 1865 N N . ALA A 1 244 ? 31.193 -6.484 -18.486 1.00 82.50 244 ALA A N 1
ATOM 1866 C CA . ALA A 1 244 ? 32.509 -6.324 -17.865 1.00 82.50 244 ALA A CA 1
ATOM 1867 C C . ALA A 1 244 ? 33.040 -4.878 -17.955 1.00 82.50 244 ALA A C 1
ATOM 1869 O O . ALA A 1 244 ? 33.741 -4.438 -17.048 1.00 82.50 244 ALA A O 1
ATOM 1870 N N . SER A 1 245 ? 32.672 -4.135 -19.010 1.00 85.06 245 SER A N 1
ATOM 1871 C CA . SER A 1 245 ? 33.256 -2.811 -19.305 1.00 85.06 245 SER A CA 1
ATOM 1872 C C . SER A 1 245 ? 32.238 -1.707 -19.608 1.00 85.06 245 SER A C 1
ATOM 1874 O O . SER A 1 245 ? 32.610 -0.540 -19.608 1.00 85.06 245 SER A O 1
ATOM 1876 N N . ASN A 1 246 ? 30.960 -2.033 -19.841 1.00 86.69 246 ASN A N 1
ATOM 1877 C CA . ASN A 1 246 ? 29.946 -1.070 -20.303 1.00 86.69 246 ASN A CA 1
ATOM 1878 C C . ASN A 1 246 ? 28.752 -0.914 -19.346 1.00 86.69 246 ASN A C 1
ATOM 1880 O O . ASN A 1 246 ? 27.625 -0.668 -19.775 1.00 86.69 246 ASN A O 1
ATOM 1884 N N . ASN A 1 247 ? 28.984 -1.033 -18.037 1.00 90.06 247 ASN A N 1
ATOM 1885 C CA . ASN A 1 247 ? 27.957 -0.726 -17.038 1.00 90.06 247 ASN A CA 1
ATOM 1886 C C . ASN A 1 247 ? 27.850 0.792 -16.866 1.00 90.06 247 ASN A C 1
ATOM 1888 O O . ASN A 1 247 ? 28.717 1.412 -16.250 1.00 90.06 247 ASN A O 1
ATOM 1892 N N . LYS A 1 248 ? 26.797 1.396 -17.421 1.00 87.19 248 LYS A N 1
ATOM 1893 C CA . LYS A 1 248 ? 26.597 2.850 -17.428 1.00 87.19 248 LYS A CA 1
ATOM 1894 C C . LYS A 1 248 ? 25.118 3.225 -17.474 1.00 87.19 248 LYS A C 1
ATOM 1896 O O . LYS A 1 248 ? 24.284 2.457 -17.947 1.00 87.19 248 LYS A O 1
ATOM 1901 N N . ALA A 1 249 ? 24.819 4.428 -16.994 1.00 88.94 249 ALA A N 1
ATOM 1902 C CA . ALA A 1 249 ? 23.553 5.097 -17.261 1.00 88.94 249 ALA A CA 1
ATOM 1903 C C . ALA A 1 249 ? 23.699 5.913 -18.551 1.00 88.94 249 ALA A C 1
ATOM 1905 O O . ALA A 1 249 ? 24.643 6.696 -18.657 1.00 88.94 249 ALA A O 1
ATOM 1906 N N . VAL A 1 250 ? 22.781 5.754 -19.500 1.00 89.00 250 VAL A N 1
ATOM 1907 C CA . VAL A 1 250 ? 22.746 6.536 -20.747 1.00 89.00 250 VAL A CA 1
ATOM 1908 C C . VAL A 1 250 ? 21.383 7.185 -20.935 1.00 89.00 250 VAL A C 1
ATOM 1910 O O . VAL A 1 250 ? 20.389 6.752 -20.349 1.00 89.00 250 VAL A O 1
ATOM 1913 N N . THR A 1 251 ? 21.353 8.239 -21.740 1.00 90.56 251 THR A N 1
ATOM 1914 C CA . THR A 1 251 ? 20.124 8.875 -22.211 1.00 90.56 251 THR A CA 1
ATOM 1915 C C . THR A 1 251 ? 20.016 8.607 -23.703 1.00 90.56 251 THR A C 1
ATOM 1917 O O . THR A 1 251 ? 21.017 8.711 -24.406 1.00 90.56 251 THR A O 1
ATOM 1920 N N . VAL A 1 252 ? 18.826 8.244 -24.170 1.00 91.00 252 VAL A N 1
ATOM 1921 C CA . VAL A 1 252 ? 18.550 8.026 -25.592 1.00 91.00 252 VAL A CA 1
ATOM 1922 C C . VAL A 1 252 ? 18.597 9.377 -26.309 1.00 91.00 252 VAL A C 1
ATOM 1924 O O . VAL A 1 252 ? 17.769 10.247 -26.037 1.00 91.00 252 VAL A O 1
ATOM 1927 N N . GLU A 1 253 ? 19.591 9.569 -27.179 1.00 91.75 253 GLU A N 1
ATOM 1928 C CA . GLU A 1 253 ? 19.742 10.783 -27.998 1.00 91.75 253 GLU A CA 1
ATOM 1929 C C . GLU A 1 253 ? 19.056 10.648 -29.363 1.00 91.75 253 GLU A C 1
ATOM 1931 O O . GLU A 1 253 ? 18.422 11.597 -29.820 1.00 91.75 253 GLU A O 1
ATOM 1936 N N . ASP A 1 254 ? 19.139 9.463 -29.972 1.00 90.56 254 ASP A N 1
ATOM 1937 C CA . ASP A 1 254 ? 18.434 9.079 -31.197 1.00 90.56 254 ASP A CA 1
ATOM 1938 C C . ASP A 1 254 ? 17.565 7.852 -30.896 1.00 90.56 254 ASP A C 1
ATOM 1940 O O . ASP A 1 254 ? 17.966 6.985 -30.118 1.00 90.56 254 ASP A O 1
ATOM 1944 N N . GLY A 1 255 ? 16.352 7.821 -31.443 1.00 87.88 255 GLY A N 1
ATOM 1945 C CA . GLY A 1 255 ? 15.402 6.737 -31.191 1.00 87.88 255 GLY A CA 1
ATOM 1946 C C . GLY A 1 255 ? 15.817 5.422 -31.867 1.00 87.88 255 GLY A C 1
ATOM 1947 O O . GLY A 1 255 ? 16.675 5.434 -32.752 1.00 87.88 255 GLY A O 1
ATOM 1948 N N . PRO A 1 256 ? 15.180 4.294 -31.501 1.00 89.81 256 PRO A N 1
ATOM 1949 C CA . PRO A 1 256 ? 15.514 2.989 -32.053 1.00 89.81 256 PRO A CA 1
ATOM 1950 C C . PRO A 1 256 ? 15.394 2.938 -33.573 1.00 89.81 256 PRO A C 1
ATOM 1952 O O . PRO A 1 256 ? 14.354 3.303 -34.134 1.00 89.81 256 PRO A O 1
ATOM 1955 N N . ARG A 1 257 ? 16.427 2.414 -34.230 1.00 87.81 257 ARG A N 1
ATOM 1956 C CA . ARG A 1 257 ? 16.385 2.077 -35.663 1.00 87.81 257 ARG A CA 1
ATOM 1957 C C . ARG A 1 257 ? 15.937 0.637 -35.847 1.00 87.81 257 ARG A C 1
ATOM 1959 O O . ARG A 1 257 ? 16.122 -0.169 -34.949 1.00 87.81 257 ARG A O 1
ATOM 1966 N N . ASP A 1 258 ? 15.330 0.324 -36.990 1.00 81.94 258 ASP A N 1
ATOM 1967 C CA . ASP A 1 258 ? 14.976 -1.050 -37.374 1.00 81.94 258 ASP A CA 1
ATOM 1968 C C . ASP A 1 258 ? 14.200 -1.810 -36.291 1.00 81.94 258 ASP A C 1
ATOM 1970 O O . ASP A 1 258 ? 14.682 -2.743 -35.655 1.00 81.94 258 ASP A O 1
ATOM 1974 N N . LEU A 1 259 ? 12.949 -1.389 -36.078 1.00 82.50 259 LEU A N 1
ATOM 1975 C CA . LEU A 1 259 ? 12.073 -1.866 -34.997 1.00 82.50 259 LEU A CA 1
ATOM 1976 C C . LEU A 1 259 ? 11.810 -3.385 -34.995 1.00 82.50 259 LEU A C 1
ATOM 1978 O O . LEU A 1 259 ? 11.239 -3.896 -34.032 1.00 82.50 259 LEU A O 1
ATOM 1982 N N . GLU A 1 260 ? 12.209 -4.098 -36.046 1.00 88.50 260 GLU A N 1
ATOM 1983 C CA . GLU A 1 260 ? 12.018 -5.533 -36.213 1.00 88.50 260 GLU A CA 1
ATOM 1984 C C . GLU A 1 260 ? 13.338 -6.236 -36.540 1.00 88.50 260 GLU A C 1
ATOM 1986 O O . GLU A 1 260 ? 14.227 -5.694 -37.190 1.00 88.50 260 GLU A O 1
ATOM 1991 N N . VAL A 1 261 ? 13.444 -7.495 -36.113 1.00 93.88 261 VAL A N 1
ATOM 1992 C CA . VAL A 1 261 ? 14.582 -8.352 -36.452 1.00 93.88 261 VAL A CA 1
ATOM 1993 C C . VAL A 1 261 ? 14.524 -8.726 -37.928 1.00 93.88 261 VAL A C 1
ATOM 1995 O O . VAL A 1 261 ? 13.596 -9.420 -38.355 1.00 93.88 261 VAL A O 1
ATOM 1998 N N . VAL A 1 262 ? 15.570 -8.387 -38.675 1.00 95.12 262 VAL A N 1
ATOM 1999 C CA . VAL A 1 262 ? 15.753 -8.830 -40.062 1.00 95.12 262 VAL A CA 1
ATOM 2000 C C . VAL A 1 262 ? 16.785 -9.954 -40.135 1.00 95.12 262 VAL A C 1
ATOM 2002 O O . VAL A 1 262 ? 17.732 -10.027 -39.343 1.00 95.12 262 VAL A O 1
ATOM 2005 N N . ARG A 1 263 ? 16.576 -10.887 -41.066 1.00 94.81 263 ARG A N 1
ATOM 2006 C CA . ARG A 1 263 ? 17.478 -12.020 -41.280 1.00 94.81 263 ARG A CA 1
ATOM 2007 C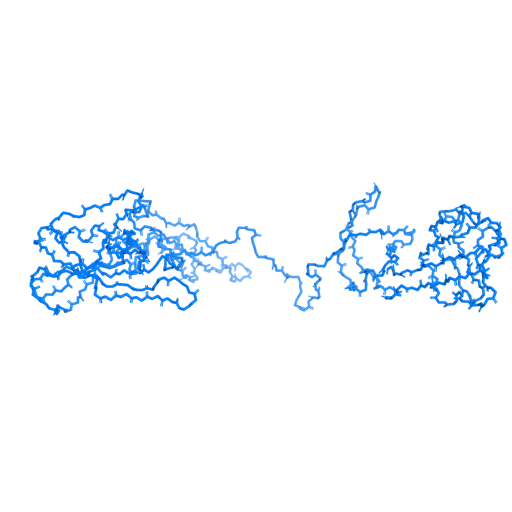 C . ARG A 1 263 ? 17.533 -12.416 -42.748 1.00 94.81 263 ARG A C 1
ATOM 2009 O O . ARG A 1 263 ? 16.498 -12.437 -43.411 1.00 94.81 263 ARG A O 1
ATOM 2016 N N . VAL A 1 264 ? 18.718 -12.802 -43.200 1.00 95.75 264 VAL A N 1
ATOM 2017 C CA . VAL A 1 264 ? 18.943 -13.475 -44.482 1.00 95.75 264 VAL A CA 1
ATOM 2018 C C . VAL A 1 264 ? 19.576 -14.820 -44.170 1.00 95.75 264 VAL A C 1
ATOM 2020 O O . VAL A 1 264 ? 20.529 -14.900 -43.394 1.00 95.75 264 VAL A O 1
ATOM 2023 N N . GLU A 1 265 ? 19.009 -15.882 -44.726 1.00 95.88 265 GLU A N 1
ATOM 2024 C CA . GLU A 1 265 ? 19.484 -17.246 -44.535 1.00 95.88 265 GLU A CA 1
ATOM 2025 C C . GLU A 1 265 ? 19.531 -17.946 -45.886 1.00 95.88 265 GLU A C 1
ATOM 2027 O O . GLU A 1 265 ? 18.556 -17.908 -46.637 1.00 95.88 265 GLU A O 1
ATOM 2032 N N . GLY A 1 266 ? 20.655 -18.583 -46.198 1.00 94.81 266 GLY A N 1
ATOM 2033 C CA . GLY A 1 266 ? 20.787 -19.290 -47.458 1.00 94.81 266 GLY A CA 1
ATOM 2034 C C . GLY A 1 266 ? 22.145 -19.937 -47.661 1.00 94.81 266 GLY A C 1
ATOM 2035 O O . GLY A 1 266 ? 23.115 -19.682 -46.949 1.00 94.81 266 GLY A O 1
ATOM 2036 N N . THR A 1 267 ? 22.203 -20.775 -48.694 1.00 96.38 267 THR A N 1
ATOM 2037 C CA . THR A 1 267 ? 23.446 -21.407 -49.172 1.00 96.38 267 THR A CA 1
ATOM 2038 C C . THR A 1 267 ? 24.189 -20.558 -50.202 1.00 96.38 267 THR A C 1
ATOM 2040 O O . THR A 1 267 ? 25.278 -20.920 -50.639 1.00 96.38 267 THR A O 1
ATOM 2043 N N . THR A 1 268 ? 23.600 -19.427 -50.584 1.00 95.50 268 THR A N 1
ATOM 2044 C CA . THR A 1 268 ? 24.080 -18.467 -51.584 1.00 95.50 268 THR A CA 1
ATOM 2045 C C . THR A 1 268 ? 25.009 -17.407 -51.003 1.00 95.50 268 THR A C 1
ATOM 2047 O O . THR A 1 268 ? 25.657 -16.687 -51.762 1.00 95.50 268 THR A O 1
ATOM 2050 N N . ILE A 1 269 ? 25.103 -17.338 -49.672 1.00 96.56 269 ILE A N 1
ATOM 2051 C CA . ILE A 1 269 ? 25.942 -16.380 -48.958 1.00 96.56 269 ILE A CA 1
ATOM 2052 C C . ILE A 1 269 ? 27.393 -16.863 -48.960 1.00 96.56 269 ILE A C 1
ATOM 2054 O O . ILE A 1 269 ? 27.684 -18.015 -48.624 1.00 96.56 269 ILE A O 1
ATOM 2058 N N . PHE A 1 270 ? 28.311 -15.969 -49.312 1.00 95.62 270 PHE A N 1
ATOM 2059 C CA . PHE A 1 270 ? 29.74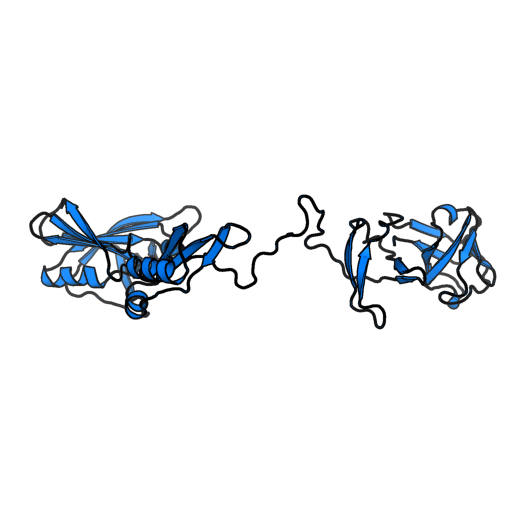7 -16.228 -49.322 1.00 95.62 270 PHE A CA 1
ATOM 2060 C C . PHE A 1 270 ? 30.530 -15.011 -48.832 1.00 95.62 270 PHE A C 1
ATOM 2062 O O . PHE A 1 270 ? 29.969 -13.943 -48.605 1.00 95.62 270 PHE A O 1
ATOM 2069 N N . PHE A 1 271 ? 31.825 -15.202 -48.609 1.00 97.00 271 PHE A N 1
ATOM 2070 C CA . PHE A 1 271 ? 32.678 -14.222 -47.950 1.00 97.00 271 PHE A CA 1
ATOM 2071 C C . PHE A 1 271 ? 33.929 -14.006 -48.781 1.00 97.00 271 PHE A C 1
ATOM 2073 O O . PHE A 1 271 ? 34.603 -14.986 -49.117 1.00 97.00 271 PHE A O 1
ATOM 2080 N N . ASP A 1 272 ? 34.257 -12.749 -49.043 1.00 94.38 272 ASP A N 1
ATOM 2081 C CA . ASP A 1 272 ? 35.527 -12.358 -49.642 1.00 94.38 272 ASP A CA 1
ATOM 2082 C C . ASP A 1 272 ? 36.434 -11.737 -48.572 1.00 94.38 272 ASP A C 1
ATOM 2084 O O . ASP A 1 272 ? 35.994 -11.360 -47.488 1.00 94.38 272 ASP A O 1
ATOM 2088 N N . ALA A 1 273 ? 37.750 -11.790 -48.790 1.00 88.88 273 ALA A N 1
ATOM 2089 C CA . ALA A 1 273 ? 38.700 -11.405 -47.746 1.00 88.88 273 ALA A CA 1
ATOM 2090 C C . ALA A 1 273 ? 38.571 -9.919 -47.386 1.00 88.88 273 ALA A C 1
ATOM 2092 O O . ALA A 1 273 ? 38.290 -9.099 -48.251 1.00 88.88 273 ALA A O 1
ATOM 2093 N N . ASN A 1 274 ? 38.944 -9.599 -46.144 1.00 87.62 274 ASN A N 1
ATOM 2094 C CA . ASN A 1 274 ? 38.927 -8.274 -45.515 1.00 87.62 274 ASN A CA 1
ATOM 2095 C C . ASN A 1 274 ? 37.578 -7.936 -44.887 1.00 87.62 274 ASN A C 1
ATOM 2097 O O . ASN A 1 274 ? 37.481 -8.010 -43.661 1.00 87.62 274 ASN A O 1
ATOM 2101 N N . ASP A 1 275 ? 36.562 -7.616 -45.679 1.00 94.06 275 ASP A N 1
ATOM 2102 C CA . ASP A 1 275 ? 35.337 -6.995 -45.169 1.00 94.06 275 ASP A CA 1
ATOM 2103 C C . ASP A 1 275 ? 34.038 -7.426 -45.860 1.00 94.06 275 ASP A C 1
ATOM 2105 O O . ASP A 1 275 ? 32.961 -7.099 -45.367 1.00 94.06 275 ASP A O 1
ATOM 2109 N N . ASP A 1 276 ? 34.104 -8.192 -46.944 1.00 94.94 276 ASP A N 1
ATOM 2110 C CA . ASP A 1 276 ? 32.944 -8.428 -47.800 1.00 94.94 276 ASP A CA 1
ATOM 2111 C C . ASP A 1 276 ? 32.101 -9.655 -47.405 1.00 94.94 276 ASP A C 1
ATOM 2113 O O . ASP A 1 276 ? 32.586 -10.790 -47.297 1.00 94.94 276 ASP A O 1
ATOM 2117 N N . ILE A 1 277 ? 30.788 -9.439 -47.284 1.00 96.06 277 ILE A N 1
ATOM 2118 C CA . ILE A 1 277 ? 29.760 -10.481 -47.184 1.00 96.06 277 ILE A CA 1
ATOM 2119 C C . ILE A 1 277 ? 28.846 -10.368 -48.404 1.00 96.06 277 ILE A C 1
ATOM 2121 O O . ILE A 1 277 ? 28.150 -9.369 -48.576 1.00 96.06 277 ILE A O 1
ATOM 2125 N N . HIS A 1 278 ? 28.806 -11.408 -49.230 1.00 95.94 278 HIS A N 1
ATOM 2126 C CA . HIS A 1 278 ? 28.044 -11.439 -50.475 1.00 95.94 278 HIS A CA 1
ATOM 2127 C C . HIS A 1 278 ? 26.847 -12.381 -50.408 1.00 95.94 278 HIS A C 1
ATOM 2129 O O . HIS A 1 278 ? 26.872 -13.384 -49.698 1.00 95.94 278 HIS A O 1
ATOM 2135 N N . ASP A 1 279 ? 25.835 -12.105 -51.229 1.00 95.31 279 ASP A N 1
ATOM 2136 C CA . ASP A 1 279 ? 24.736 -13.023 -51.526 1.00 95.31 279 ASP A CA 1
ATOM 2137 C C . ASP A 1 279 ? 24.356 -12.948 -53.008 1.00 95.31 279 ASP A C 1
ATOM 2139 O O . ASP A 1 279 ? 24.056 -11.877 -53.541 1.00 95.31 279 ASP A O 1
ATOM 2143 N N . THR A 1 280 ? 24.344 -14.098 -53.683 1.00 93.12 280 THR A N 1
ATOM 2144 C CA . THR A 1 280 ? 24.021 -14.168 -55.114 1.00 93.12 280 THR A CA 1
ATOM 2145 C C . THR A 1 280 ? 22.542 -13.912 -55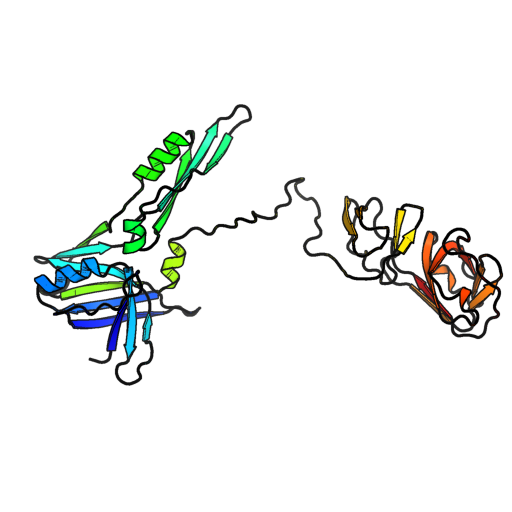.423 1.00 93.12 280 THR A C 1
ATOM 2147 O O . THR A 1 280 ? 22.218 -13.620 -56.576 1.00 93.12 280 THR A O 1
ATOM 2150 N N . GLU A 1 281 ? 21.652 -13.955 -54.425 1.00 92.38 281 GLU A N 1
ATOM 2151 C CA . GLU A 1 281 ? 20.220 -13.645 -54.576 1.00 92.38 281 GLU A CA 1
ATOM 2152 C C . GLU A 1 281 ? 19.872 -12.169 -54.328 1.00 92.38 281 GLU A C 1
ATOM 2154 O O . GLU A 1 281 ? 18.732 -11.755 -54.538 1.00 92.38 281 GLU A O 1
ATOM 2159 N N . ASN A 1 282 ? 20.859 -11.341 -53.983 1.00 90.06 282 ASN A N 1
ATOM 2160 C CA . ASN A 1 282 ? 20.682 -9.935 -53.623 1.00 90.06 282 ASN A CA 1
ATOM 2161 C C . ASN A 1 282 ? 19.766 -9.688 -52.404 1.00 90.06 282 ASN A C 1
ATOM 2163 O O . ASN A 1 282 ? 19.024 -8.703 -52.370 1.00 90.06 282 ASN A O 1
ATOM 2167 N N . GLY A 1 283 ? 19.822 -10.554 -51.389 1.00 90.75 283 GLY A N 1
ATOM 2168 C CA . GLY A 1 283 ? 19.057 -10.416 -50.150 1.00 90.75 283 GLY A CA 1
ATOM 2169 C C . GLY A 1 283 ? 19.601 -9.383 -49.157 1.00 90.75 283 GLY A C 1
ATOM 2170 O O . GLY A 1 283 ? 18.947 -9.109 -48.153 1.00 90.75 283 GLY A O 1
ATOM 2171 N N . MET A 1 284 ? 20.766 -8.779 -49.407 1.00 93.06 284 MET A N 1
ATOM 2172 C CA . MET A 1 284 ? 21.489 -7.967 -48.418 1.00 93.06 284 MET A CA 1
ATOM 2173 C C . MET A 1 284 ? 20.889 -6.571 -48.185 1.00 93.06 284 MET A C 1
ATOM 2175 O O . MET A 1 284 ? 21.150 -5.955 -47.155 1.00 93.06 284 MET A O 1
ATOM 2179 N N . SER A 1 285 ? 20.002 -6.087 -49.063 1.00 92.12 285 SER A N 1
ATOM 2180 C CA . SER A 1 285 ? 19.369 -4.762 -48.923 1.00 92.12 285 SER A CA 1
ATOM 2181 C C . SER A 1 285 ? 18.419 -4.619 -47.729 1.00 92.12 285 SER A C 1
ATOM 2183 O O . SER A 1 285 ? 17.902 -3.529 -47.502 1.00 92.12 285 SER A O 1
ATOM 2185 N N . VAL A 1 286 ? 18.117 -5.710 -47.018 1.00 92.56 286 VAL A N 1
ATOM 2186 C CA . VAL A 1 286 ? 17.277 -5.676 -45.808 1.00 92.56 286 VAL A CA 1
ATOM 2187 C C . VAL A 1 286 ? 18.024 -5.148 -44.585 1.00 92.56 286 VAL A C 1
ATOM 2189 O O . VAL A 1 286 ? 17.383 -4.812 -43.595 1.00 92.56 286 VAL A O 1
ATOM 2192 N N . PHE A 1 287 ? 19.357 -5.114 -44.639 1.00 95.12 287 PHE A N 1
ATOM 2193 C CA . PHE A 1 287 ? 20.201 -4.629 -43.556 1.00 95.12 287 PHE A CA 1
ATOM 2194 C C . PHE A 1 287 ? 20.387 -3.114 -43.623 1.00 95.12 287 PHE A C 1
ATOM 2196 O O . PHE A 1 287 ? 20.254 -2.490 -44.678 1.00 95.12 287 PHE A O 1
ATOM 2203 N N . THR A 1 288 ? 20.740 -2.527 -42.487 1.00 93.88 288 THR A N 1
ATOM 2204 C CA . THR A 1 288 ? 20.927 -1.083 -42.348 1.00 93.88 288 THR A CA 1
ATOM 2205 C C . THR A 1 288 ? 22.386 -0.782 -42.070 1.00 93.88 288 THR A C 1
ATOM 2207 O O . THR A 1 288 ? 23.037 -1.435 -41.258 1.00 93.88 288 THR A O 1
ATOM 2210 N N . ASN A 1 289 ? 22.913 0.237 -42.746 1.00 92.69 289 ASN A N 1
ATOM 2211 C CA . ASN A 1 289 ? 24.293 0.647 -42.535 1.00 92.69 289 ASN A CA 1
ATOM 2212 C C . ASN A 1 289 ? 24.526 1.184 -41.107 1.00 92.69 289 ASN A C 1
ATOM 2214 O O . ASN A 1 289 ? 23.693 1.924 -40.575 1.00 92.69 289 ASN A O 1
ATOM 2218 N N . GLY A 1 290 ? 25.676 0.857 -40.514 1.00 91.00 290 GLY A N 1
ATOM 2219 C CA . GLY A 1 290 ? 26.038 1.214 -39.144 1.00 91.00 290 GLY A CA 1
ATOM 2220 C C . GLY A 1 290 ? 25.368 0.350 -38.075 1.00 91.00 290 GLY A C 1
ATOM 2221 O O . GLY A 1 290 ? 25.471 0.675 -36.894 1.00 91.00 290 GLY A O 1
ATOM 2222 N N . GLU A 1 291 ? 24.668 -0.722 -38.459 1.00 93.50 291 GLU A N 1
ATOM 2223 C CA . GLU A 1 291 ? 24.069 -1.671 -37.522 1.00 93.50 291 GLU A CA 1
ATOM 2224 C C . GLU A 1 291 ? 24.933 -2.908 -37.295 1.00 93.50 291 GLU A C 1
ATOM 2226 O O . GLU A 1 291 ? 25.736 -3.326 -38.134 1.00 93.50 291 GLU A O 1
ATOM 2231 N N . MET A 1 292 ? 24.757 -3.510 -36.121 1.00 95.31 292 MET A N 1
ATOM 2232 C CA . MET A 1 292 ? 25.427 -4.751 -35.765 1.00 95.31 292 MET A CA 1
ATOM 2233 C C . MET A 1 292 ? 24.682 -5.948 -36.346 1.00 95.31 292 MET A C 1
ATOM 2235 O O . MET A 1 292 ? 23.473 -6.095 -36.160 1.00 95.31 292 MET A O 1
ATOM 2239 N N . ILE A 1 293 ? 25.435 -6.860 -36.951 1.00 95.94 293 ILE A N 1
ATOM 2240 C CA . ILE A 1 293 ? 24.945 -8.151 -37.421 1.00 95.94 293 ILE A CA 1
ATOM 2241 C C . ILE A 1 293 ? 25.612 -9.301 -36.672 1.00 95.94 293 ILE A C 1
ATOM 2243 O O . ILE A 1 293 ? 26.735 -9.186 -36.184 1.00 95.94 293 ILE A O 1
ATOM 2247 N N . LEU A 1 294 ? 24.934 -10.443 -36.614 1.00 96.50 294 LEU A N 1
ATOM 2248 C CA . LEU A 1 294 ? 25.527 -11.728 -36.259 1.00 96.50 294 LEU A CA 1
ATOM 2249 C C . LEU A 1 294 ? 25.547 -12.628 -37.486 1.00 96.50 294 LEU A C 1
ATOM 2251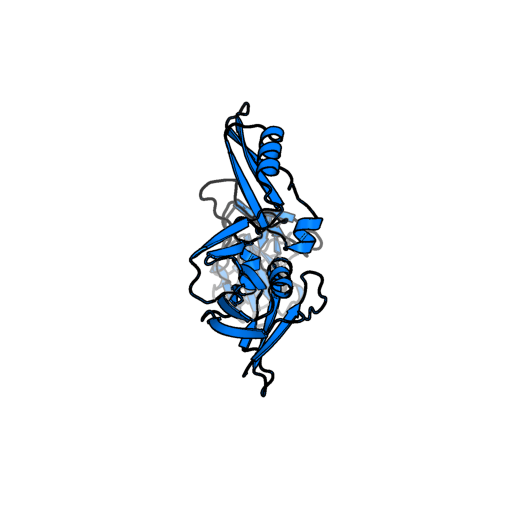 O O . LEU A 1 294 ? 24.497 -12.924 -38.058 1.00 96.50 294 LEU A O 1
ATOM 2255 N N . VAL A 1 295 ? 26.740 -13.101 -37.831 1.00 96.88 295 VAL A N 1
ATOM 2256 C CA . VAL A 1 295 ? 26.946 -14.147 -38.829 1.00 96.88 295 VAL A CA 1
ATOM 2257 C C . VAL A 1 295 ? 27.067 -15.493 -38.121 1.00 96.88 295 VAL A C 1
ATOM 2259 O O . VAL A 1 295 ? 27.779 -15.632 -37.125 1.00 96.88 295 VAL A O 1
ATOM 2262 N N . SER A 1 296 ? 26.388 -16.506 -38.649 1.00 97.00 296 SER A N 1
ATOM 2263 C CA . SER A 1 296 ? 26.477 -17.889 -38.174 1.00 97.00 296 SER A CA 1
ATOM 2264 C C . SER A 1 296 ? 26.326 -18.881 -39.328 1.00 97.00 296 SER A C 1
ATOM 2266 O O . SER A 1 296 ? 25.767 -18.542 -40.366 1.00 97.00 296 SER A O 1
ATOM 2268 N N . GLY A 1 297 ? 26.836 -20.105 -39.170 1.00 95.31 297 GLY A N 1
ATOM 2269 C CA . GLY A 1 297 ? 26.717 -21.161 -40.186 1.00 95.31 297 GLY A CA 1
ATOM 2270 C C . GLY A 1 297 ? 27.779 -21.139 -41.295 1.00 95.31 297 GLY A C 1
ATOM 2271 O O . GLY A 1 297 ? 27.787 -22.032 -42.139 1.00 95.31 297 GLY A O 1
ATOM 2272 N N . SER A 1 298 ? 28.724 -20.190 -41.279 1.00 94.81 298 SER A N 1
ATOM 2273 C CA . SER A 1 298 ? 29.876 -20.203 -42.191 1.00 94.81 298 SER A CA 1
ATOM 2274 C C . SER A 1 298 ? 30.784 -21.405 -41.916 1.00 94.81 298 SER A C 1
ATOM 2276 O O . SER A 1 298 ? 31.026 -21.770 -40.761 1.00 94.81 298 SER A O 1
ATOM 2278 N N . SER A 1 299 ? 31.349 -21.984 -42.980 1.00 93.31 299 SER A N 1
ATOM 2279 C CA . SER A 1 299 ? 32.376 -23.029 -42.888 1.00 93.31 299 SER A CA 1
ATOM 2280 C C . SER A 1 299 ? 33.698 -22.519 -42.311 1.00 93.31 299 SER A C 1
ATOM 2282 O O . SER A 1 299 ? 34.509 -23.318 -41.842 1.00 93.31 299 SER A O 1
ATOM 2284 N N . VAL A 1 300 ? 33.928 -21.202 -42.331 1.00 93.56 300 VAL A N 1
ATOM 2285 C CA . VAL A 1 300 ? 35.082 -20.574 -41.686 1.00 93.56 300 VAL A CA 1
ATOM 2286 C C . VAL A 1 300 ? 34.643 -20.019 -40.339 1.00 93.56 300 VAL A C 1
ATOM 2288 O O . VAL A 1 300 ? 33.977 -18.991 -40.250 1.00 93.56 300 VAL A O 1
ATOM 2291 N N . GLY A 1 301 ? 35.051 -20.700 -39.265 1.00 90.31 301 GLY A N 1
ATOM 2292 C CA . GLY A 1 301 ? 34.651 -20.358 -37.896 1.00 90.31 301 GLY A CA 1
ATOM 2293 C C . GLY A 1 301 ? 34.941 -18.906 -37.498 1.00 90.31 301 GLY A C 1
ATOM 2294 O O . GLY A 1 301 ? 34.169 -18.330 -36.743 1.00 90.31 301 GLY A O 1
ATOM 2295 N N . GLY A 1 302 ? 35.997 -18.296 -38.050 1.00 91.00 302 GLY A N 1
ATOM 2296 C CA . GLY A 1 302 ? 36.351 -16.893 -37.802 1.00 91.00 302 GLY A CA 1
ATOM 2297 C C . GLY A 1 302 ? 35.334 -15.872 -38.326 1.00 91.00 302 GLY A C 1
ATOM 2298 O O . GLY A 1 302 ? 35.279 -14.764 -37.799 1.00 91.00 302 GLY A O 1
ATOM 2299 N N . ASN A 1 303 ? 34.498 -16.247 -39.299 1.00 94.44 303 ASN A N 1
ATOM 2300 C CA . ASN A 1 303 ? 33.428 -15.388 -39.811 1.00 94.44 303 ASN A CA 1
ATOM 2301 C C . ASN A 1 303 ? 32.172 -15.451 -38.924 1.00 94.44 303 ASN A C 1
ATOM 2303 O O . ASN A 1 303 ? 31.370 -14.523 -38.955 1.00 94.44 303 ASN A O 1
ATOM 2307 N N . ASN A 1 304 ? 32.008 -16.511 -38.116 1.00 95.38 304 ASN A N 1
ATOM 2308 C CA . ASN A 1 304 ? 30.843 -16.735 -37.252 1.00 95.38 304 ASN A CA 1
ATOM 2309 C C . ASN A 1 304 ? 30.929 -15.910 -35.960 1.00 95.38 304 ASN A C 1
ATOM 2311 O O . ASN A 1 304 ? 31.228 -16.430 -34.882 1.00 95.38 304 ASN A O 1
ATOM 2315 N N . LYS A 1 305 ? 30.712 -14.604 -36.083 1.00 94.81 305 LYS A N 1
ATOM 2316 C CA . LYS A 1 305 ? 30.813 -13.635 -34.991 1.00 94.81 305 LYS A CA 1
ATOM 2317 C C . LYS A 1 305 ? 29.930 -12.419 -35.271 1.00 94.81 305 LYS A C 1
ATOM 2319 O O . LYS A 1 305 ? 29.244 -12.349 -36.293 1.00 94.81 305 LYS A O 1
ATOM 2324 N N . TYR A 1 306 ? 29.941 -11.480 -34.332 1.00 95.06 306 TYR A N 1
ATOM 2325 C CA . TYR A 1 306 ? 29.329 -10.173 -34.523 1.00 95.06 306 TYR A CA 1
ATOM 2326 C C . TYR A 1 306 ? 30.212 -9.309 -35.419 1.00 95.06 306 TYR A C 1
ATOM 2328 O O . TYR A 1 306 ? 31.426 -9.271 -35.208 1.00 95.06 306 TYR A O 1
ATOM 2336 N N . HIS A 1 307 ? 29.590 -8.590 -36.346 1.00 95.44 307 HIS A N 1
ATOM 2337 C CA . HIS A 1 307 ? 30.235 -7.596 -37.203 1.00 95.44 307 HIS A CA 1
ATOM 2338 C C . HIS A 1 307 ? 29.429 -6.297 -37.175 1.00 95.44 307 HIS A C 1
ATOM 2340 O O . HIS A 1 307 ? 28.227 -6.329 -36.908 1.00 95.44 307 HIS A O 1
ATOM 2346 N N . LEU A 1 308 ? 30.084 -5.171 -37.436 1.00 95.56 308 LEU A N 1
ATOM 2347 C CA . LEU A 1 308 ? 29.435 -3.874 -37.605 1.00 95.56 308 LEU A CA 1
ATOM 2348 C C . LEU A 1 308 ? 29.426 -3.546 -39.097 1.00 95.56 308 LEU A C 1
ATOM 2350 O O . LEU A 1 308 ? 30.461 -3.681 -39.741 1.00 95.56 308 LEU A O 1
ATOM 2354 N N . LEU A 1 309 ? 28.276 -3.175 -39.650 1.00 94.75 309 LEU A N 1
ATOM 2355 C CA . LEU A 1 309 ? 28.159 -2.853 -41.072 1.00 94.75 309 LEU A CA 1
ATOM 2356 C C . LEU A 1 309 ? 28.711 -1.455 -41.374 1.00 94.75 309 LEU A C 1
ATOM 2358 O O . LEU A 1 309 ? 28.335 -0.498 -40.700 1.00 94.75 309 LEU A O 1
ATOM 2362 N N . ASP A 1 310 ? 29.549 -1.353 -42.407 1.00 94.00 310 ASP A N 1
ATOM 2363 C CA . ASP A 1 310 ? 30.107 -0.087 -42.916 1.00 94.00 310 ASP A CA 1
ATOM 2364 C C . ASP A 1 310 ? 29.456 0.351 -44.243 1.00 94.00 310 ASP A C 1
ATOM 2366 O O . ASP A 1 310 ? 29.287 1.543 -44.529 1.00 94.00 310 ASP A O 1
ATOM 2370 N N . SER A 1 311 ? 28.992 -0.612 -45.045 1.00 94.19 311 SER A N 1
ATOM 2371 C CA . SER A 1 311 ? 28.149 -0.339 -46.206 1.00 94.19 311 SER A CA 1
ATOM 2372 C C . SER A 1 311 ? 27.190 -1.488 -46.510 1.00 94.19 311 SER A C 1
ATOM 2374 O O . SER A 1 311 ? 27.431 -2.643 -46.156 1.00 94.19 311 SER A O 1
ATOM 2376 N N . VAL A 1 312 ? 26.076 -1.159 -47.170 1.00 93.69 312 VAL A N 1
ATOM 2377 C CA . VAL A 1 312 ? 25.044 -2.120 -47.577 1.00 93.69 312 VAL A CA 1
ATOM 2378 C C . VAL A 1 312 ? 24.616 -1.845 -49.014 1.00 93.69 312 VAL A C 1
ATOM 2380 O O . VAL A 1 312 ? 24.301 -0.711 -49.383 1.00 93.69 312 VAL A O 1
ATOM 2383 N N . ALA A 1 313 ? 24.553 -2.904 -49.813 1.00 91.88 313 ALA A N 1
ATOM 2384 C CA . ALA A 1 313 ? 23.991 -2.937 -51.153 1.00 91.88 313 ALA A CA 1
ATOM 2385 C C . ALA A 1 313 ? 23.141 -4.208 -51.334 1.00 91.88 313 ALA A C 1
ATOM 2387 O O . ALA A 1 313 ? 23.120 -5.088 -50.482 1.00 91.88 313 ALA A O 1
ATOM 2388 N N . GLY A 1 314 ? 22.430 -4.332 -52.462 1.00 84.62 314 GLY A N 1
ATOM 2389 C CA . GLY A 1 314 ? 21.568 -5.496 -52.716 1.00 84.62 314 GLY A CA 1
ATOM 2390 C C . GLY A 1 314 ? 22.315 -6.831 -52.643 1.00 84.62 314 GLY A C 1
ATOM 2391 O O . GLY A 1 314 ? 21.870 -7.736 -51.952 1.00 84.62 314 GLY A O 1
ATOM 2392 N N . GLY A 1 315 ? 23.462 -6.944 -53.318 1.00 90.50 315 GLY A N 1
ATOM 2393 C CA . GLY A 1 315 ? 24.237 -8.191 -53.414 1.00 90.50 315 GLY A CA 1
ATOM 2394 C C . GLY A 1 315 ? 25.388 -8.347 -52.422 1.00 90.50 315 GLY A C 1
ATOM 2395 O O . GLY A 1 315 ? 26.044 -9.387 -52.432 1.00 90.50 315 GLY A O 1
ATOM 2396 N N . HIS A 1 316 ? 25.690 -7.323 -51.620 1.00 93.06 316 HIS A N 1
ATOM 2397 C CA . HIS A 1 316 ? 26.804 -7.371 -50.674 1.00 93.06 316 HIS A CA 1
ATOM 2398 C C . HIS A 1 316 ? 26.676 -6.333 -49.562 1.00 93.06 316 HIS A C 1
ATOM 2400 O O . HIS A 1 316 ? 26.050 -5.290 -49.751 1.00 93.06 316 HIS A O 1
ATOM 2406 N N . CYS A 1 317 ? 27.330 -6.612 -48.442 1.00 95.44 317 CYS A N 1
ATOM 2407 C CA . CYS A 1 317 ? 27.615 -5.658 -47.381 1.00 95.44 317 CYS A CA 1
ATOM 2408 C C . CYS A 1 317 ? 29.109 -5.690 -47.054 1.00 95.44 317 CYS A C 1
ATOM 2410 O O . CYS A 1 317 ? 29.724 -6.754 -47.147 1.00 95.44 317 CYS A O 1
ATOM 2412 N N . THR A 1 318 ? 29.651 -4.563 -46.597 1.00 95.44 318 THR A N 1
ATOM 2413 C CA . THR A 1 318 ? 31.000 -4.498 -46.017 1.00 95.44 318 THR A CA 1
ATOM 2414 C C . THR A 1 318 ? 30.923 -4.356 -44.501 1.00 95.44 318 THR A C 1
ATOM 2416 O O . THR A 1 318 ? 29.975 -3.762 -43.970 1.00 95.44 318 THR A O 1
ATOM 2419 N N . VAL A 1 319 ? 31.911 -4.901 -43.793 1.00 95.50 319 VAL A N 1
ATOM 2420 C CA . VAL A 1 319 ? 32.033 -4.786 -42.334 1.00 95.50 319 VAL A CA 1
ATOM 2421 C C . VAL A 1 319 ? 33.178 -3.862 -41.929 1.00 95.50 319 VAL A C 1
ATOM 2423 O O . VAL A 1 319 ? 34.216 -3.811 -42.581 1.00 95.50 319 VAL A O 1
ATOM 2426 N N . ASP A 1 320 ? 33.020 -3.176 -40.803 1.00 94.50 320 ASP A N 1
ATOM 2427 C CA . ASP A 1 320 ? 34.098 -2.426 -40.166 1.00 94.50 320 ASP A CA 1
ATOM 2428 C C . ASP A 1 320 ? 35.192 -3.397 -39.684 1.00 94.50 320 ASP A C 1
ATOM 2430 O O . ASP A 1 320 ? 34.996 -4.178 -38.750 1.00 94.50 320 ASP A O 1
ATOM 2434 N N . THR A 1 321 ? 36.363 -3.347 -40.321 1.00 92.44 321 THR A N 1
ATOM 2435 C CA . THR A 1 321 ? 37.489 -4.236 -40.002 1.00 92.44 321 THR A CA 1
ATOM 2436 C C . THR A 1 321 ? 38.191 -3.899 -38.691 1.00 92.44 321 THR A C 1
ATOM 2438 O O . THR A 1 321 ? 38.853 -4.769 -38.113 1.00 92.44 321 THR A O 1
ATOM 2441 N N . ASP A 1 322 ? 38.063 -2.658 -38.217 1.00 90.19 322 ASP A N 1
ATOM 2442 C CA . ASP A 1 322 ? 38.633 -2.210 -36.947 1.00 90.19 322 ASP A CA 1
ATOM 2443 C C . ASP A 1 322 ? 37.759 -2.664 -35.768 1.00 90.19 322 ASP A C 1
ATOM 2445 O O . ASP A 1 322 ? 38.252 -2.868 -34.650 1.00 90.19 322 ASP A O 1
ATOM 2449 N N . TRP A 1 323 ? 36.469 -2.906 -36.017 1.00 89.69 323 TRP A N 1
ATOM 2450 C CA . TRP A 1 323 ? 35.540 -3.433 -35.030 1.00 89.69 323 TRP A CA 1
ATOM 2451 C C . TRP A 1 323 ? 35.413 -4.961 -35.111 1.00 89.69 323 TRP A C 1
ATOM 2453 O O . TRP A 1 323 ? 34.738 -5.534 -35.957 1.00 89.69 323 TRP A O 1
ATOM 2463 N N . ASN A 1 324 ? 36.033 -5.650 -34.148 1.00 85.69 324 ASN A N 1
ATOM 2464 C CA . ASN A 1 324 ? 35.944 -7.109 -33.972 1.00 85.69 324 ASN A CA 1
ATOM 2465 C C . ASN A 1 324 ? 36.568 -7.961 -35.112 1.00 85.69 324 ASN A C 1
ATOM 2467 O O . ASN A 1 324 ? 36.339 -9.175 -35.193 1.00 85.69 324 ASN A O 1
ATOM 2471 N N . GLY A 1 325 ? 37.456 -7.363 -35.915 1.00 83.69 325 GLY A N 1
ATOM 2472 C CA . GLY A 1 325 ? 38.385 -8.026 -36.841 1.00 83.69 325 GLY A CA 1
ATOM 2473 C C . GLY A 1 325 ? 37.799 -8.390 -38.209 1.00 83.69 325 GLY A C 1
ATOM 2474 O O . GLY A 1 325 ? 36.600 -8.324 -38.421 1.00 83.69 325 GLY A O 1
ATOM 2475 N N . THR A 1 326 ? 38.644 -8.872 -39.121 1.00 90.69 326 THR A N 1
ATOM 2476 C CA . THR A 1 326 ? 38.321 -9.040 -40.553 1.00 90.69 326 THR A CA 1
ATOM 2477 C C . THR A 1 326 ? 37.519 -10.303 -40.906 1.00 90.69 326 THR A C 1
ATOM 2479 O O . THR A 1 326 ? 37.381 -11.232 -40.096 1.00 90.69 326 THR A O 1
ATOM 2482 N N . ILE A 1 327 ? 37.023 -10.333 -42.147 1.00 94.19 327 ILE A N 1
ATOM 2483 C CA . ILE A 1 327 ? 36.437 -11.478 -42.850 1.00 94.19 327 ILE A CA 1
ATOM 2484 C C . ILE A 1 327 ? 37.532 -12.306 -43.536 1.00 94.19 327 ILE A C 1
ATOM 2486 O O . ILE A 1 327 ? 38.478 -11.787 -44.134 1.00 94.19 327 ILE A O 1
ATOM 2490 N N . THR A 1 328 ? 37.393 -13.628 -43.452 1.00 95.62 328 THR A N 1
ATOM 2491 C CA . THR A 1 328 ? 38.218 -14.595 -44.186 1.00 95.62 328 THR A CA 1
ATOM 2492 C C . THR A 1 328 ? 37.425 -15.184 -45.348 1.00 95.62 328 THR A C 1
ATOM 2494 O O . THR A 1 328 ? 36.265 -15.553 -45.176 1.00 95.62 328 THR A O 1
ATOM 2497 N N . THR A 1 329 ? 38.060 -15.339 -46.513 1.00 95.81 329 THR A N 1
ATOM 2498 C CA . THR A 1 329 ? 37.402 -15.874 -47.712 1.00 95.81 329 THR A CA 1
ATOM 2499 C C . THR A 1 329 ? 36.778 -17.249 -47.477 1.00 95.81 329 THR A C 1
ATOM 2501 O O . THR A 1 329 ? 37.427 -18.162 -46.957 1.00 95.81 329 THR A O 1
ATOM 2504 N N . SER A 1 330 ? 35.539 -17.430 -47.931 1.00 94.31 330 SER A N 1
ATOM 2505 C CA . SER A 1 330 ? 34.886 -18.736 -48.000 1.00 94.31 330 SER A CA 1
ATOM 2506 C C . SER A 1 330 ? 33.828 -18.764 -49.094 1.00 94.31 330 SER A C 1
ATOM 2508 O O . SER A 1 330 ? 33.046 -17.825 -49.210 1.00 94.31 330 SER A O 1
ATOM 2510 N N . ALA A 1 331 ? 33.787 -19.855 -49.858 1.00 91.81 331 ALA A N 1
ATOM 2511 C CA . ALA A 1 331 ? 32.827 -20.044 -50.940 1.00 91.81 331 ALA A CA 1
ATOM 2512 C C . ALA A 1 331 ? 31.394 -20.281 -50.429 1.00 91.81 331 ALA A C 1
ATOM 2514 O O . ALA A 1 331 ? 31.192 -20.739 -49.302 1.00 91.81 331 ALA A O 1
ATOM 2515 N N . ALA A 1 332 ? 30.418 -20.032 -51.305 1.00 90.94 332 ALA A N 1
ATOM 2516 C CA . ALA A 1 332 ? 29.016 -20.383 -51.091 1.00 90.94 332 ALA A CA 1
ATOM 2517 C C . ALA A 1 332 ? 28.833 -21.905 -50.919 1.00 90.94 332 ALA A C 1
ATOM 2519 O O . ALA A 1 332 ? 29.652 -22.705 -51.384 1.00 90.94 332 ALA A O 1
ATOM 2520 N N . GLY A 1 333 ? 27.736 -22.315 -50.281 1.00 90.38 333 GLY A N 1
ATOM 2521 C CA . GLY A 1 333 ? 27.373 -23.721 -50.081 1.00 90.38 333 GLY A CA 1
ATOM 2522 C C . GLY A 1 333 ? 26.878 -24.055 -48.670 1.00 90.38 333 GLY A C 1
ATOM 2523 O O . GLY A 1 333 ? 25.848 -24.721 -48.551 1.00 90.38 333 GLY A O 1
ATOM 2524 N N . PRO A 1 334 ? 27.559 -23.625 -47.590 1.00 92.81 334 PRO A N 1
ATOM 2525 C CA . PRO A 1 334 ? 27.039 -23.763 -46.231 1.00 92.81 334 PRO A CA 1
ATOM 2526 C C . PRO A 1 334 ? 25.765 -22.936 -46.043 1.00 92.81 334 PRO A C 1
ATOM 2528 O O . PRO A 1 334 ? 25.646 -21.862 -46.623 1.00 92.81 334 PRO A O 1
ATOM 2531 N N . ASN A 1 335 ? 24.831 -23.408 -45.214 1.00 95.88 335 ASN A N 1
ATOM 2532 C CA . ASN A 1 335 ? 23.668 -22.603 -44.846 1.00 95.88 335 ASN A CA 1
ATOM 2533 C C . ASN A 1 335 ? 24.094 -21.540 -43.826 1.00 95.88 335 ASN A C 1
ATOM 2535 O O . ASN A 1 335 ? 24.318 -21.860 -42.656 1.00 95.88 335 ASN A O 1
ATOM 2539 N N . VAL A 1 336 ? 24.252 -20.303 -44.287 1.00 97.50 336 VAL A N 1
ATOM 2540 C CA . VAL A 1 336 ? 24.690 -19.163 -43.479 1.00 97.50 336 VAL A CA 1
ATOM 2541 C C . VAL A 1 336 ? 23.472 -18.341 -43.086 1.00 97.50 336 VAL A C 1
ATOM 2543 O O . VAL A 1 336 ? 22.578 -18.123 -43.898 1.00 97.50 336 VAL A O 1
ATOM 2546 N N . THR A 1 337 ? 23.454 -17.847 -41.852 1.00 97.44 337 THR A N 1
ATOM 2547 C CA . THR A 1 337 ? 22.456 -16.896 -41.363 1.00 97.44 337 THR A CA 1
ATOM 2548 C C . THR A 1 337 ? 23.139 -15.595 -40.972 1.00 97.44 337 THR A C 1
ATOM 2550 O O . THR A 1 337 ? 24.060 -15.599 -40.149 1.00 97.44 337 THR A O 1
ATOM 2553 N N . VAL A 1 338 ? 22.640 -14.486 -41.516 1.00 96.81 338 VAL A N 1
ATOM 2554 C CA . VAL A 1 338 ? 22.991 -13.120 -41.124 1.00 96.81 338 VAL A CA 1
ATOM 2555 C C . VAL A 1 338 ? 21.768 -12.489 -40.468 1.00 96.81 338 VAL A C 1
ATOM 2557 O O . VAL A 1 338 ? 20.685 -12.478 -41.053 1.00 96.81 338 VAL A O 1
ATOM 2560 N N . LYS A 1 339 ? 21.917 -12.008 -39.233 1.00 96.69 339 LYS A N 1
ATOM 2561 C CA . LYS A 1 339 ? 20.821 -11.465 -38.414 1.00 96.69 339 LYS A CA 1
ATOM 2562 C C . LYS A 1 339 ? 21.163 -10.064 -37.914 1.00 96.69 339 LYS A C 1
ATOM 2564 O O . LYS A 1 339 ? 22.241 -9.887 -37.358 1.00 96.69 339 LYS A O 1
ATOM 2569 N N . GLN A 1 340 ? 20.216 -9.134 -38.010 1.00 95.81 340 GLN A N 1
ATOM 2570 C CA . GLN A 1 340 ? 20.285 -7.775 -37.456 1.00 95.81 340 GLN A CA 1
ATOM 2571 C C . GLN A 1 340 ? 19.045 -7.510 -36.585 1.00 95.81 340 GLN A C 1
ATOM 2573 O O . GLN A 1 340 ? 17.976 -8.069 -36.839 1.00 95.81 340 GLN A O 1
ATOM 2578 N N . GLY A 1 341 ? 19.189 -6.682 -35.552 1.00 94.25 341 GLY A N 1
ATOM 2579 C CA . GLY A 1 341 ? 18.067 -6.161 -34.760 1.00 94.25 341 GLY A CA 1
ATOM 2580 C C . GLY A 1 341 ? 18.067 -4.635 -34.754 1.00 94.25 341 GLY A C 1
ATOM 2581 O O . GLY A 1 341 ? 18.337 -4.040 -35.791 1.00 94.25 341 GLY A O 1
ATOM 2582 N N . ASN A 1 342 ? 17.808 -4.029 -33.592 1.00 93.56 342 ASN A N 1
ATOM 2583 C CA . ASN A 1 342 ? 17.806 -2.572 -33.424 1.00 93.56 342 ASN A CA 1
ATOM 2584 C C . ASN A 1 342 ? 19.012 -2.047 -32.648 1.00 93.56 342 ASN A C 1
ATOM 2586 O O . ASN A 1 342 ? 19.733 -2.818 -32.007 1.00 93.56 342 ASN A O 1
ATOM 2590 N N . SER A 1 343 ? 19.194 -0.727 -32.681 1.00 92.06 343 SER A N 1
ATOM 2591 C CA . SER A 1 343 ? 20.150 0.015 -31.856 1.00 92.06 343 SER A CA 1
ATOM 2592 C C . SER A 1 343 ? 19.600 1.321 -31.316 1.00 92.06 343 SER A C 1
ATOM 2594 O O . SER A 1 343 ? 18.540 1.744 -31.834 1.00 92.06 343 SER A O 1
#

pLDDT: mean 89.13, std 8.58, range [53.0, 97.5]